Protein AF-A0A432WS56-F1 (afdb_monomer)

Nearest PDB structures (foldseek):
  8p4y-assembly1_A  TM=2.054E-01  e=3.000E-01  synthetic construct
  4tko-assembly1_B  TM=3.923E-01  e=7.523E+00  Aquifex aeolicus VF5

Radius of gyration: 30.95 Å; Cα contacts (8 Å, |Δi|>4): 134; chains: 1; bounding box: 58×31×95 Å

Foldseek 3Di:
DWDQDFDDDPDDDGPRDPDTDDDPDVQLVVLVVQLVVQLVVCVPDPVSNVVSVVSSVLSVLLVVLVVLVVVLCVVPNDCPLVVLVVVLVVLVVVLCVLLVCQLVQLVVCVVPDALVVSCVVRLVVSLVSLVVSLVSLVVSLVVLVVSVVSVVVSCVSCVVNDPDPDDDDDRDDCVVVNVVSVVSNVSSVVSSVVVCVVRVD

Organism: NCBI:txid1249555

Solvent-accessible surface area (backbone atoms only — not comparable to full-atom values): 11510 Å² total; per-residue (Å²): 134,92,73,85,80,80,67,81,55,92,79,89,64,76,73,77,69,90,67,82,82,83,68,94,46,73,65,58,54,49,44,49,50,52,23,52,54,48,29,66,73,30,84,86,39,68,67,60,27,48,51,23,50,54,50,30,51,48,52,49,53,31,48,52,42,53,48,53,51,51,51,49,42,64,70,54,42,75,64,54,56,56,51,44,50,57,51,25,53,52,31,42,54,56,18,43,72,42,54,76,53,35,70,60,54,50,54,59,36,53,76,79,44,55,68,71,58,39,39,63,71,45,51,54,51,32,51,50,33,38,51,52,18,48,53,38,46,52,50,44,38,51,54,50,51,51,49,51,52,53,51,51,52,47,48,69,75,28,52,91,58,50,92,70,88,71,86,78,81,72,85,69,75,52,64,66,62,51,50,50,49,53,48,52,51,49,51,54,52,52,54,49,54,52,53,48,67,72,74,73,116

Structure (mmCIF, N/CA/C/O backbone):
data_AF-A0A432WS56-F1
#
_entry.id   AF-A0A432WS56-F1
#
loop_
_atom_site.group_PDB
_atom_site.id
_atom_site.type_symbol
_atom_site.label_atom_id
_atom_site.label_alt_id
_atom_site.label_comp_id
_atom_site.label_asym_id
_atom_site.label_entity_id
_atom_site.label_seq_id
_atom_site.pdbx_PDB_ins_code
_atom_site.Cartn_x
_atom_site.Cartn_y
_atom_site.Cartn_z
_atom_site.occupancy
_atom_site.B_iso_or_equiv
_atom_site.auth_seq_id
_atom_site.auth_comp_id
_atom_site.auth_asym_id
_atom_site.auth_atom_id
_atom_site.pdbx_PDB_model_num
ATOM 1 N N . MET A 1 1 ? 2.777 20.493 -34.117 1.00 27.55 1 MET A N 1
ATOM 2 C CA . MET A 1 1 ? 3.025 20.831 -35.539 1.00 27.55 1 MET A CA 1
ATOM 3 C C . MET A 1 1 ? 3.909 19.749 -36.144 1.00 27.55 1 MET A C 1
ATOM 5 O O . MET A 1 1 ? 5.002 19.553 -35.636 1.00 27.55 1 MET A O 1
ATOM 9 N N . ARG A 1 2 ? 3.448 19.023 -37.172 1.00 25.56 2 ARG A N 1
ATOM 10 C CA . ARG A 1 2 ? 4.283 18.083 -37.946 1.00 25.56 2 ARG A CA 1
ATOM 11 C C . ARG A 1 2 ? 5.161 18.890 -38.905 1.00 25.56 2 ARG A C 1
ATOM 13 O O . ARG A 1 2 ? 4.619 19.692 -39.659 1.00 25.56 2 ARG A O 1
ATOM 20 N N . ARG A 1 3 ? 6.480 18.695 -38.890 1.00 26.41 3 ARG A N 1
ATOM 21 C CA . ARG A 1 3 ? 7.378 19.231 -39.924 1.00 26.41 3 ARG A CA 1
ATOM 22 C C . ARG A 1 3 ? 7.960 18.063 -40.712 1.00 26.41 3 ARG A C 1
ATOM 24 O O . ARG A 1 3 ? 8.634 17.217 -40.1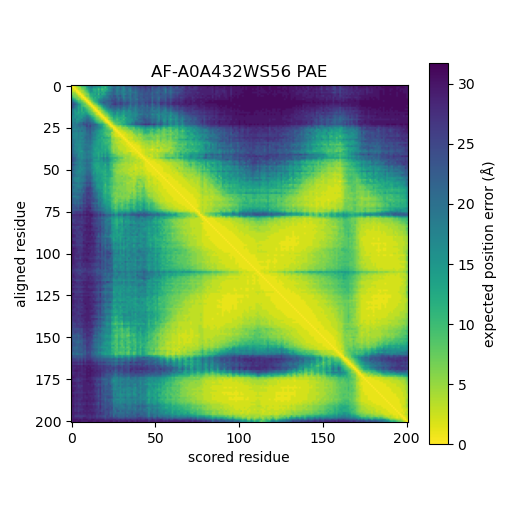41 1.00 26.41 3 ARG A O 1
ATOM 31 N N . PHE A 1 4 ? 7.658 18.025 -42.005 1.00 28.77 4 PHE A N 1
ATOM 32 C CA . PHE A 1 4 ? 8.293 17.129 -42.966 1.00 28.77 4 PHE A CA 1
ATOM 33 C C . PHE A 1 4 ? 9.554 17.823 -43.483 1.00 28.77 4 PHE A C 1
ATOM 35 O O . PHE A 1 4 ? 9.469 18.957 -43.953 1.00 28.77 4 PHE A O 1
ATOM 42 N N . ILE A 1 5 ? 10.715 17.176 -43.379 1.00 36.56 5 ILE A N 1
ATOM 43 C CA . ILE A 1 5 ? 11.955 17.678 -43.981 1.00 36.56 5 ILE A CA 1
ATOM 44 C C . ILE A 1 5 ? 12.173 16.908 -45.282 1.00 36.56 5 ILE A C 1
ATOM 46 O O . ILE A 1 5 ? 12.425 15.706 -45.269 1.00 36.56 5 ILE A O 1
ATOM 50 N N . LEU A 1 6 ? 12.038 17.613 -46.406 1.00 26.84 6 LEU A N 1
ATOM 51 C CA . LEU A 1 6 ? 12.390 17.124 -47.736 1.00 26.84 6 LEU A CA 1
ATOM 52 C C . LEU A 1 6 ? 13.885 17.367 -47.961 1.00 26.84 6 LEU A C 1
ATOM 54 O O . LEU A 1 6 ? 14.321 18.512 -48.047 1.00 26.84 6 LEU A O 1
ATOM 58 N N . LEU A 1 7 ? 14.665 16.294 -48.068 1.00 31.34 7 LEU A N 1
ATOM 59 C CA . LEU A 1 7 ? 16.036 16.355 -48.569 1.00 31.34 7 LEU A CA 1
ATOM 60 C C . LEU A 1 7 ? 15.990 16.214 -50.092 1.00 31.34 7 LEU A C 1
ATOM 62 O O . LEU A 1 7 ? 15.751 15.130 -50.620 1.00 31.34 7 LEU A O 1
ATOM 66 N N . SER A 1 8 ? 16.193 17.322 -50.803 1.00 26.58 8 SER A N 1
ATOM 67 C CA . SER A 1 8 ? 16.411 17.301 -52.247 1.00 26.58 8 SER A CA 1
ATOM 68 C C . SER A 1 8 ? 17.854 16.880 -52.525 1.00 26.58 8 SER A C 1
ATOM 70 O O . SER A 1 8 ? 18.777 17.687 -52.401 1.00 26.58 8 SER A O 1
ATOM 72 N N . ALA A 1 9 ? 18.057 15.620 -52.899 1.00 30.53 9 ALA A N 1
ATOM 73 C CA . ALA A 1 9 ? 19.283 15.203 -53.561 1.00 30.53 9 ALA A CA 1
ATOM 74 C C . ALA A 1 9 ? 19.293 15.784 -54.984 1.00 30.53 9 ALA A C 1
ATOM 76 O O . ALA A 1 9 ? 18.363 15.569 -55.766 1.00 30.53 9 ALA A O 1
ATOM 77 N N . VAL A 1 10 ? 20.342 16.537 -55.318 1.00 33.47 10 VAL A N 1
ATOM 78 C CA . VAL A 1 10 ? 20.663 16.885 -56.705 1.00 33.47 10 VAL A CA 1
ATOM 79 C C . VAL A 1 10 ? 20.855 15.552 -57.439 1.00 33.47 10 VAL A C 1
ATOM 81 O O . VAL A 1 10 ? 21.730 14.778 -57.067 1.00 33.47 10 VAL A O 1
ATOM 84 N N . CYS A 1 11 ? 19.980 15.286 -58.416 1.00 30.97 11 CYS A N 1
ATOM 85 C CA . CYS A 1 11 ? 19.740 14.015 -59.123 1.00 30.97 11 CYS A CA 1
ATOM 86 C C . CYS A 1 11 ? 18.690 13.064 -58.493 1.00 30.97 11 CYS A C 1
ATOM 88 O O . CYS A 1 11 ? 18.989 12.005 -57.954 1.00 30.97 11 CYS A O 1
ATOM 90 N N . GLY A 1 12 ? 17.411 13.392 -58.713 1.00 29.47 12 GLY A N 1
ATOM 91 C CA . GLY A 1 12 ? 16.501 12.474 -59.419 1.00 29.47 12 GLY A CA 1
ATOM 92 C C . GLY A 1 12 ? 15.582 11.542 -58.624 1.00 29.47 12 GLY A C 1
ATOM 93 O O . GLY A 1 12 ? 14.602 11.086 -59.201 1.00 29.47 12 GLY A O 1
ATOM 94 N N . PHE A 1 13 ? 15.805 11.292 -57.333 1.00 30.95 13 PHE A N 1
ATOM 95 C CA . PHE A 1 13 ? 14.855 10.521 -56.516 1.00 30.95 13 PHE A CA 1
ATOM 96 C C . PHE A 1 13 ? 14.659 11.161 -55.142 1.00 30.95 13 PHE A C 1
ATOM 98 O O . PHE A 1 13 ? 15.463 10.995 -54.228 1.00 30.95 13 PHE A O 1
ATOM 105 N N . SER A 1 14 ? 13.550 11.886 -54.990 1.00 30.89 14 SER A N 1
ATOM 106 C CA . SER A 1 14 ? 13.076 12.380 -53.698 1.00 30.89 14 SER A CA 1
ATOM 107 C C . SER A 1 14 ? 12.473 11.217 -52.911 1.00 30.89 14 SER A C 1
ATOM 109 O O . SER A 1 14 ? 11.276 10.951 -53.004 1.00 30.89 14 SER A O 1
ATOM 111 N N . ILE A 1 15 ? 13.290 10.501 -52.141 1.00 38.09 15 ILE A N 1
ATOM 112 C CA . ILE A 1 15 ? 12.765 9.557 -51.151 1.00 38.09 15 ILE A CA 1
ATOM 113 C C . ILE A 1 15 ? 12.379 10.382 -49.923 1.00 38.09 15 ILE A C 1
ATOM 115 O O . ILE A 1 15 ? 13.222 10.769 -49.116 1.00 38.09 15 ILE A O 1
ATOM 119 N N . ALA A 1 16 ? 11.088 10.691 -49.803 1.00 36.53 16 ALA A N 1
ATOM 120 C CA . ALA A 1 16 ? 10.519 11.216 -48.571 1.00 36.53 16 ALA A CA 1
ATOM 121 C C . ALA A 1 16 ? 10.508 10.084 -47.539 1.00 36.53 16 ALA A C 1
ATOM 123 O O . ALA A 1 16 ? 9.555 9.315 -47.454 1.00 36.53 16 ALA A O 1
ATOM 124 N N . LEU A 1 17 ? 11.595 9.938 -46.789 1.00 42.94 17 LEU A N 1
ATOM 125 C CA . LEU A 1 17 ? 11.615 9.048 -45.638 1.00 42.94 17 LEU A CA 1
ATOM 126 C C . LEU A 1 17 ? 10.747 9.697 -44.540 1.00 42.94 17 LEU A C 1
ATOM 128 O O . LEU A 1 17 ? 11.031 10.824 -44.122 1.00 42.94 17 LEU A O 1
ATOM 132 N N . PRO A 1 18 ? 9.653 9.057 -44.092 1.00 38.00 18 PRO A N 1
ATOM 133 C CA . PRO A 1 18 ? 8.757 9.636 -43.103 1.00 38.00 18 PRO A CA 1
ATOM 134 C C . PRO A 1 18 ? 9.369 9.472 -41.708 1.00 38.00 18 PRO A C 1
ATOM 136 O O . PRO A 1 18 ? 8.946 8.629 -40.925 1.00 38.00 18 PRO A O 1
ATOM 139 N N . PHE A 1 19 ? 10.378 10.274 -41.380 1.00 38.66 19 PHE A N 1
ATOM 140 C CA . PHE A 1 19 ? 10.865 10.383 -40.007 1.00 38.66 19 PHE A CA 1
ATOM 141 C C . PHE A 1 19 ? 10.103 11.490 -39.281 1.00 38.66 19 PHE A C 1
ATOM 143 O O . PHE A 1 19 ? 10.128 12.661 -39.659 1.00 38.66 19 PHE A O 1
ATOM 150 N N . SER A 1 20 ? 9.400 11.096 -38.224 1.00 37.22 20 SER A N 1
ATOM 151 C CA . SER A 1 20 ? 8.714 11.999 -37.307 1.00 37.22 20 SER A CA 1
ATOM 152 C C . SER A 1 20 ? 9.654 12.341 -36.153 1.00 37.22 20 SER A C 1
ATOM 154 O O . SER A 1 20 ? 9.811 11.537 -35.240 1.00 37.22 20 SER A O 1
ATOM 156 N N . LEU A 1 21 ? 10.248 13.536 -36.177 1.00 40.03 21 LEU A N 1
ATOM 157 C CA . LEU A 1 21 ? 10.924 14.121 -35.015 1.00 40.03 21 LEU A CA 1
ATOM 158 C C . LEU A 1 21 ? 9.858 14.718 -34.088 1.00 40.03 21 LEU A C 1
ATOM 160 O O . LEU A 1 21 ? 9.236 15.735 -34.408 1.00 40.03 21 LEU A O 1
ATOM 164 N N . THR A 1 22 ? 9.608 14.071 -32.955 1.00 38.47 22 THR A N 1
ATOM 165 C CA . THR A 1 22 ? 8.717 14.576 -31.903 1.00 38.47 22 THR A CA 1
ATOM 166 C C . THR A 1 22 ? 9.556 14.945 -30.691 1.00 38.47 22 THR A C 1
ATOM 168 O O . THR A 1 22 ? 9.713 14.136 -29.789 1.00 38.47 22 THR A O 1
ATOM 171 N N . GLY A 1 23 ? 10.061 16.181 -30.685 1.00 40.31 23 GLY A N 1
ATOM 172 C CA . GLY A 1 23 ? 10.887 16.732 -29.608 1.00 40.31 23 GLY A CA 1
ATOM 173 C C . GLY A 1 23 ? 12.338 16.892 -30.050 1.00 40.31 23 GLY A C 1
ATOM 174 O O . GLY A 1 23 ? 13.013 15.923 -30.350 1.00 40.31 23 GLY A O 1
ATOM 175 N N . CYS A 1 24 ? 12.826 18.127 -30.142 1.00 41.47 24 CYS A N 1
ATOM 176 C CA . CYS A 1 24 ? 14.220 18.396 -30.495 1.00 41.47 24 CYS A CA 1
ATOM 177 C C . CYS A 1 24 ? 15.146 18.154 -29.292 1.00 41.47 24 CYS A C 1
ATOM 179 O O . CYS A 1 24 ? 15.742 19.104 -28.790 1.00 41.47 24 CYS A O 1
ATOM 181 N N . ASP A 1 25 ? 15.276 16.912 -28.827 1.00 51.34 25 ASP A N 1
ATOM 182 C CA . ASP A 1 25 ? 16.380 16.566 -27.934 1.00 51.34 25 ASP A CA 1
ATOM 183 C C . ASP A 1 25 ? 17.666 16.459 -28.762 1.00 51.34 25 ASP A C 1
ATOM 185 O O . ASP A 1 25 ? 17.702 15.824 -29.821 1.00 51.34 25 ASP A O 1
ATOM 189 N N . ALA A 1 26 ? 18.740 17.104 -28.296 1.00 56.44 26 ALA A N 1
ATOM 190 C CA . ALA A 1 26 ? 20.029 17.166 -28.997 1.00 56.44 26 ALA A CA 1
ATOM 191 C C . ALA A 1 26 ? 20.570 15.771 -29.374 1.00 56.44 26 ALA A C 1
ATOM 193 O O . ALA A 1 26 ? 21.273 15.613 -30.372 1.00 56.44 26 ALA A O 1
ATOM 194 N N . THR A 1 27 ? 20.189 14.748 -28.610 1.00 59.94 27 THR A N 1
ATOM 195 C CA . THR A 1 27 ? 20.544 13.346 -28.834 1.00 59.94 27 THR A CA 1
ATOM 196 C C . THR A 1 27 ? 19.792 12.717 -30.014 1.00 59.94 27 THR A C 1
ATOM 198 O O . THR A 1 27 ? 20.400 11.972 -30.782 1.00 59.94 27 THR A O 1
ATOM 201 N N . GLU A 1 28 ? 18.510 13.045 -30.235 1.00 58.03 28 GLU A N 1
ATOM 202 C CA . GLU A 1 28 ? 17.771 12.583 -31.425 1.00 58.03 28 GLU A CA 1
ATOM 203 C C . GLU A 1 28 ? 18.343 13.210 -32.705 1.00 58.03 28 GLU A C 1
ATOM 205 O O . GLU A 1 28 ? 18.522 12.519 -33.710 1.00 58.03 28 GLU A O 1
ATOM 210 N N . ALA A 1 29 ? 18.706 14.497 -32.654 1.00 59.94 29 ALA A N 1
ATOM 211 C CA . ALA A 1 29 ? 19.345 15.192 -33.771 1.00 59.94 29 ALA A CA 1
ATOM 212 C C . ALA A 1 29 ? 20.735 14.613 -34.104 1.00 59.94 29 ALA A C 1
ATOM 214 O O . ALA A 1 29 ? 21.072 14.457 -35.279 1.00 59.94 29 ALA A O 1
ATOM 215 N N . ALA A 1 30 ? 21.525 14.245 -33.088 1.00 63.00 30 ALA A N 1
ATOM 216 C CA . ALA A 1 30 ? 22.833 13.618 -33.272 1.00 63.00 30 ALA A CA 1
ATOM 217 C C . ALA A 1 30 ? 22.728 12.211 -33.890 1.00 63.00 30 ALA A C 1
ATOM 219 O O . ALA A 1 30 ? 23.437 11.913 -34.854 1.00 63.00 30 ALA A O 1
ATOM 220 N N . ASN A 1 31 ? 21.805 11.374 -33.402 1.00 63.16 31 ASN A N 1
ATOM 221 C CA . ASN A 1 31 ? 21.561 10.037 -33.958 1.00 63.16 31 ASN A CA 1
ATOM 222 C C . ASN A 1 31 ? 21.067 10.113 -35.413 1.00 63.16 31 ASN A C 1
ATOM 224 O O . ASN A 1 31 ? 21.516 9.350 -36.270 1.00 63.16 31 ASN A O 1
ATOM 228 N N . PHE A 1 32 ? 20.196 11.082 -35.718 1.00 65.94 32 PHE A N 1
ATOM 229 C CA . PHE A 1 32 ? 19.739 11.347 -37.081 1.00 65.94 32 PHE A CA 1
ATOM 230 C C . PHE A 1 32 ? 20.883 11.793 -38.002 1.00 65.94 32 PHE A C 1
ATOM 232 O O . PHE A 1 32 ? 21.008 11.289 -39.120 1.00 65.94 32 PHE A O 1
ATOM 239 N N . SER A 1 33 ? 21.746 12.699 -37.532 1.00 66.62 33 SER A N 1
ATOM 240 C CA . SER A 1 33 ? 22.909 13.164 -38.296 1.00 66.62 33 SER A CA 1
ATOM 241 C C . SER A 1 33 ? 23.856 12.012 -38.636 1.00 66.62 33 SER A C 1
ATOM 243 O O . SER A 1 33 ? 24.300 11.907 -39.778 1.00 66.62 33 SER A O 1
ATOM 245 N N . LEU A 1 34 ? 24.116 11.112 -37.682 1.00 67.94 34 LEU A N 1
ATOM 246 C CA . LEU A 1 34 ? 24.985 9.953 -37.892 1.00 67.94 34 LEU A CA 1
ATOM 247 C C . LEU A 1 34 ? 24.395 8.958 -38.907 1.00 67.94 34 LEU A C 1
ATOM 249 O O . LEU A 1 34 ? 25.107 8.451 -39.776 1.00 67.94 34 LEU A O 1
ATOM 253 N N . ALA A 1 35 ? 23.089 8.686 -38.816 1.00 68.94 35 ALA A N 1
ATOM 254 C CA . ALA A 1 35 ? 22.394 7.781 -39.730 1.00 68.94 35 ALA A CA 1
ATOM 255 C C . ALA A 1 35 ? 22.328 8.345 -41.160 1.00 68.94 35 ALA A C 1
ATOM 257 O O . ALA A 1 35 ? 22.551 7.615 -42.127 1.00 68.94 35 ALA A O 1
ATOM 258 N N . SER A 1 36 ? 22.089 9.653 -41.291 1.00 70.88 36 SER A N 1
ATOM 259 C CA . SER A 1 36 ? 22.098 10.369 -42.571 1.00 70.88 36 SER A CA 1
ATOM 260 C C . SER A 1 36 ? 23.488 10.366 -43.217 1.00 70.88 36 SER A C 1
ATOM 262 O O . SER A 1 36 ? 23.629 10.089 -44.409 1.00 70.88 36 SER A O 1
ATOM 264 N N . GLU A 1 37 ? 24.544 10.597 -42.432 1.00 75.19 37 GLU A N 1
ATOM 265 C CA . GLU A 1 37 ? 25.919 10.545 -42.930 1.00 75.19 37 GLU A CA 1
ATOM 266 C C . GLU A 1 37 ? 26.308 9.133 -43.397 1.00 75.19 37 GLU A C 1
ATOM 268 O O . GLU A 1 37 ? 26.890 8.977 -44.470 1.00 75.19 37 GLU A O 1
ATOM 273 N N . CYS A 1 38 ? 25.922 8.098 -42.644 1.00 75.94 38 CYS A N 1
ATOM 274 C CA . CYS A 1 38 ? 26.087 6.695 -43.035 1.00 75.94 38 CYS A CA 1
ATOM 275 C C . CYS A 1 38 ? 25.370 6.396 -44.361 1.00 75.94 38 CYS A C 1
ATOM 277 O O . CYS A 1 38 ? 25.978 5.863 -45.288 1.00 75.94 38 CYS A O 1
ATOM 279 N N . TYR A 1 39 ? 24.104 6.806 -44.493 1.00 77.00 39 TYR A N 1
ATOM 280 C CA . TYR A 1 39 ? 23.306 6.596 -45.703 1.00 77.00 39 TYR A CA 1
ATOM 281 C C . TYR A 1 39 ? 23.959 7.224 -46.946 1.00 77.00 39 TYR A C 1
ATOM 283 O O . TYR A 1 39 ? 24.065 6.581 -47.992 1.00 77.00 39 TYR A O 1
ATOM 291 N N . ASN A 1 40 ? 24.462 8.456 -46.820 1.00 76.88 40 ASN A N 1
ATOM 292 C CA . ASN A 1 40 ? 25.093 9.186 -47.924 1.00 76.88 40 ASN A CA 1
ATOM 293 C C . ASN A 1 40 ? 26.445 8.596 -48.361 1.00 76.88 40 ASN A C 1
ATOM 295 O O . ASN A 1 40 ? 26.862 8.814 -49.497 1.00 76.88 40 ASN A O 1
ATOM 299 N N . ARG A 1 41 ? 27.119 7.816 -47.503 1.00 83.12 41 ARG A N 1
ATOM 300 C CA . ARG A 1 41 ? 28.363 7.105 -47.851 1.00 83.12 41 ARG A CA 1
ATOM 301 C C . ARG A 1 41 ? 28.131 5.853 -48.706 1.00 83.12 41 ARG A C 1
ATOM 303 O O . ARG A 1 41 ? 29.089 5.335 -49.275 1.00 83.12 41 ARG A O 1
ATOM 310 N N . HIS A 1 42 ? 26.884 5.394 -48.847 1.00 79.31 42 HIS A N 1
ATOM 311 C CA . HIS A 1 42 ? 26.530 4.174 -49.583 1.00 79.31 42 HIS A CA 1
ATOM 312 C C . HIS A 1 42 ? 25.520 4.423 -50.730 1.00 79.31 42 HIS A C 1
ATOM 314 O O . HIS A 1 42 ? 24.493 3.753 -50.807 1.00 79.31 42 HIS A O 1
ATOM 320 N N . PRO A 1 43 ? 25.782 5.349 -51.677 1.00 71.00 43 PRO A N 1
ATOM 321 C CA . PRO A 1 43 ? 24.773 5.835 -52.631 1.00 71.00 43 PRO A CA 1
ATOM 322 C C . PRO A 1 43 ? 24.221 4.770 -53.595 1.00 71.00 43 PRO A C 1
ATOM 324 O O . PRO A 1 43 ? 23.083 4.890 -54.046 1.00 71.00 43 PRO A O 1
ATOM 327 N N . ASN A 1 44 ? 24.988 3.713 -53.879 1.00 85.62 44 ASN A N 1
ATOM 328 C CA . ASN A 1 44 ? 24.612 2.661 -54.832 1.00 85.62 44 ASN A CA 1
ATOM 329 C C . ASN A 1 44 ? 24.353 1.298 -54.174 1.00 85.62 44 ASN A C 1
ATOM 331 O O . ASN A 1 44 ? 23.945 0.361 -54.852 1.00 85.62 44 ASN A O 1
ATOM 335 N N . ASP A 1 45 ? 24.541 1.184 -52.859 1.00 86.00 45 ASP A N 1
ATOM 336 C CA . ASP A 1 45 ? 24.357 -0.065 -52.123 1.00 86.00 45 ASP A CA 1
ATOM 337 C C . ASP A 1 45 ? 23.049 0.011 -51.328 1.00 86.00 45 ASP A C 1
ATOM 339 O O . ASP A 1 45 ? 22.929 0.734 -50.337 1.00 86.00 45 ASP A O 1
ATOM 343 N N . MET A 1 46 ? 22.014 -0.667 -51.827 1.00 78.62 46 MET A N 1
ATOM 344 C CA . MET A 1 46 ? 20.694 -0.691 -51.186 1.00 78.62 46 MET A CA 1
ATOM 345 C C . MET A 1 46 ? 20.719 -1.418 -49.837 1.00 78.62 46 MET A C 1
ATOM 347 O O . MET A 1 46 ? 20.007 -1.011 -48.921 1.00 78.62 46 MET A O 1
ATOM 351 N N . TRP A 1 47 ? 21.546 -2.457 -49.696 1.00 85.69 47 TRP A N 1
ATOM 352 C CA . TRP A 1 47 ? 21.655 -3.210 -48.451 1.00 85.69 47 TRP A CA 1
ATOM 353 C C . TRP A 1 47 ? 22.346 -2.366 -47.377 1.00 85.69 47 TRP A C 1
ATOM 355 O O . TRP A 1 47 ? 21.802 -2.203 -46.285 1.00 85.69 47 TRP A O 1
ATOM 365 N N . ALA A 1 48 ? 23.479 -1.738 -47.702 1.00 76.75 48 ALA A N 1
ATOM 366 C CA . ALA A 1 48 ? 24.201 -0.887 -46.755 1.00 76.75 48 ALA A CA 1
ATOM 367 C C . ALA A 1 48 ? 23.384 0.348 -46.339 1.00 76.75 48 ALA A C 1
ATOM 369 O O . ALA A 1 48 ? 23.393 0.736 -45.169 1.00 76.75 48 ALA A O 1
ATOM 370 N N . ARG A 1 49 ? 22.605 0.933 -47.260 1.00 76.25 49 ARG A N 1
ATOM 371 C CA . ARG A 1 49 ? 21.665 2.019 -46.932 1.00 76.25 49 ARG A CA 1
ATOM 372 C C . ARG A 1 49 ? 20.592 1.588 -45.943 1.00 76.25 49 ARG A C 1
ATOM 374 O O . ARG A 1 49 ? 20.333 2.325 -44.993 1.00 76.25 49 ARG A O 1
ATOM 381 N N . GLN A 1 50 ? 20.004 0.410 -46.139 1.00 79.56 50 GLN A N 1
ATOM 382 C CA . GLN A 1 50 ? 19.015 -0.127 -4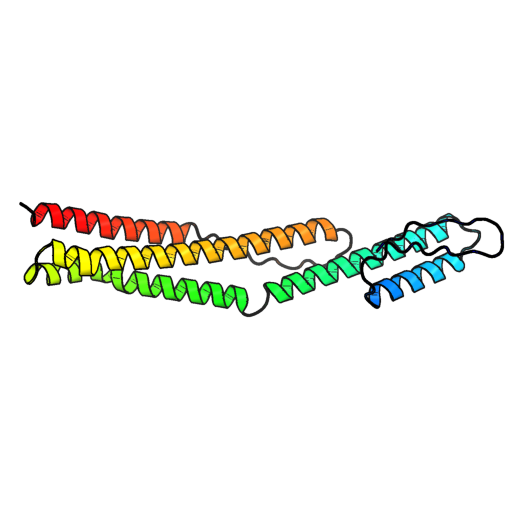5.208 1.00 79.56 50 GLN A CA 1
ATOM 383 C C . GLN A 1 50 ? 19.635 -0.362 -43.824 1.00 79.56 50 GLN A C 1
ATOM 385 O O . GLN A 1 50 ? 19.069 0.074 -42.829 1.00 79.56 50 GLN A O 1
ATOM 390 N N . GLN A 1 51 ? 20.851 -0.917 -43.758 1.00 81.62 51 GLN A N 1
ATOM 391 C CA . GLN A 1 51 ? 21.573 -1.106 -42.493 1.00 81.62 51 GLN A CA 1
ATOM 392 C C . GLN A 1 51 ? 21.829 0.215 -41.744 1.00 81.62 51 GLN A C 1
ATOM 394 O O . GLN A 1 51 ? 21.704 0.268 -40.520 1.00 81.62 51 GLN A O 1
ATOM 399 N N . CYS A 1 52 ? 22.157 1.302 -42.451 1.00 75.62 52 CYS A N 1
ATOM 400 C CA . CYS A 1 52 ? 22.310 2.624 -41.834 1.00 75.62 52 CYS A CA 1
ATOM 401 C C . CYS A 1 52 ? 20.992 3.142 -41.232 1.00 75.62 52 CYS A C 1
ATOM 403 O O . CYS A 1 52 ? 20.998 3.699 -40.132 1.00 75.62 52 CYS A O 1
ATOM 405 N N . VAL A 1 53 ? 19.867 2.946 -41.931 1.00 77.75 53 VAL A N 1
ATOM 406 C CA . VAL A 1 53 ? 18.530 3.318 -41.438 1.00 77.75 53 VAL A CA 1
ATOM 407 C C . VAL A 1 53 ? 18.161 2.482 -40.213 1.00 77.75 53 VAL A C 1
ATOM 409 O O . VAL A 1 53 ? 17.799 3.048 -39.182 1.00 77.75 53 VAL A O 1
ATOM 412 N N . ASP A 1 54 ? 18.333 1.162 -40.287 1.00 79.69 54 ASP A N 1
ATOM 413 C CA . ASP A 1 54 ? 18.030 0.231 -39.196 1.00 79.69 54 ASP A CA 1
ATOM 414 C C . ASP A 1 54 ? 18.846 0.562 -37.937 1.00 79.69 54 ASP A C 1
ATOM 416 O O . ASP A 1 54 ? 18.313 0.592 -36.826 1.00 79.69 54 ASP A O 1
ATOM 420 N N . ARG A 1 55 ? 20.130 0.908 -38.102 1.00 77.56 55 ARG A N 1
ATOM 421 C CA . ARG A 1 55 ? 21.005 1.329 -36.998 1.00 77.56 55 ARG A CA 1
ATOM 422 C C . ARG A 1 55 ? 20.580 2.665 -36.386 1.00 77.56 55 ARG A C 1
ATOM 424 O O . ARG A 1 55 ? 20.634 2.809 -35.165 1.00 77.56 55 ARG A O 1
ATOM 431 N N . GLY A 1 56 ? 20.159 3.628 -37.205 1.00 74.62 56 GLY A N 1
ATOM 432 C CA . GLY A 1 56 ? 19.635 4.910 -36.726 1.00 74.62 56 GLY A CA 1
ATOM 433 C C . GLY A 1 56 ? 18.347 4.743 -35.916 1.00 74.62 56 GLY A C 1
ATOM 434 O O . GLY A 1 56 ? 18.217 5.320 -34.836 1.00 74.62 56 GLY A O 1
ATOM 435 N N . ILE A 1 57 ? 17.431 3.895 -36.397 1.00 76.12 57 ILE A N 1
ATOM 436 C CA . ILE A 1 57 ? 16.207 3.523 -35.674 1.00 76.12 57 ILE A CA 1
ATOM 437 C C . ILE A 1 57 ? 16.573 2.850 -34.347 1.00 76.12 57 ILE A C 1
ATOM 439 O O . ILE A 1 57 ? 16.111 3.296 -33.300 1.00 76.12 57 ILE A O 1
ATOM 443 N N . TYR A 1 58 ? 17.466 1.855 -34.362 1.00 80.69 58 TYR A N 1
ATOM 444 C CA . TYR A 1 58 ? 17.927 1.177 -33.147 1.00 80.69 58 TYR A CA 1
ATOM 445 C C . TYR A 1 58 ? 18.478 2.163 -32.104 1.00 80.69 58 TYR A C 1
ATOM 447 O O . TYR A 1 58 ? 18.108 2.099 -30.936 1.00 80.69 58 TYR A O 1
ATOM 455 N N . GLN A 1 59 ? 19.344 3.099 -32.508 1.00 79.00 59 GLN A N 1
ATOM 456 C CA . GLN A 1 59 ? 19.939 4.081 -31.592 1.00 79.00 59 GLN A CA 1
ATOM 457 C C . GLN A 1 59 ? 18.904 5.041 -31.002 1.00 79.00 59 GLN A C 1
ATOM 459 O O . GLN A 1 59 ? 18.977 5.366 -29.813 1.00 79.00 59 GLN A O 1
ATOM 464 N N . ARG A 1 60 ? 17.931 5.480 -31.810 1.00 78.19 60 ARG A N 1
ATOM 465 C CA . ARG A 1 60 ? 16.824 6.316 -31.339 1.00 78.19 60 ARG A CA 1
ATOM 466 C C . ARG A 1 60 ? 15.988 5.581 -30.296 1.00 78.19 60 ARG A C 1
ATOM 468 O O . ARG A 1 60 ? 15.796 6.110 -29.204 1.00 78.19 60 ARG A O 1
ATOM 475 N N . GLU A 1 61 ? 15.548 4.365 -30.606 1.00 80.00 61 GLU A N 1
ATOM 476 C CA . GLU A 1 61 ? 14.722 3.567 -29.696 1.00 80.00 61 GLU A CA 1
ATOM 477 C C . GLU A 1 61 ? 15.487 3.205 -28.411 1.00 80.00 61 GLU A C 1
ATOM 479 O O . GLU A 1 61 ? 14.953 3.352 -27.314 1.00 80.00 61 GLU A O 1
ATOM 484 N N . ALA A 1 62 ? 16.774 2.851 -28.507 1.00 80.38 62 ALA A N 1
ATOM 485 C CA . ALA A 1 62 ? 17.625 2.616 -27.339 1.00 80.38 62 ALA A CA 1
ATOM 486 C C . ALA A 1 62 ? 17.766 3.866 -26.449 1.00 80.38 62 ALA A C 1
ATOM 488 O O . ALA A 1 62 ? 17.713 3.764 -25.223 1.00 80.38 62 ALA A O 1
ATOM 489 N N . THR A 1 63 ? 17.901 5.052 -27.052 1.00 82.25 63 THR A N 1
ATOM 490 C CA . THR A 1 63 ? 17.983 6.325 -26.316 1.00 82.25 63 THR A CA 1
ATOM 491 C C . THR A 1 63 ? 16.661 6.648 -25.619 1.00 82.25 63 THR A C 1
ATOM 493 O O . THR A 1 63 ? 16.668 6.990 -24.437 1.00 82.25 63 THR A O 1
ATOM 496 N N . ALA A 1 64 ? 15.530 6.493 -26.312 1.00 81.69 64 ALA A N 1
ATOM 497 C CA . ALA A 1 64 ? 14.200 6.694 -25.736 1.00 81.69 64 ALA A CA 1
ATOM 498 C C . ALA A 1 64 ? 13.948 5.735 -24.561 1.00 81.69 64 ALA A C 1
ATOM 500 O O . ALA A 1 64 ? 13.510 6.146 -23.489 1.00 81.69 64 ALA A O 1
ATOM 501 N N . CYS A 1 65 ? 14.326 4.468 -24.719 1.00 84.12 65 CYS A N 1
ATOM 502 C CA . CYS A 1 65 ? 14.273 3.472 -23.658 1.00 84.12 65 CYS A CA 1
ATOM 503 C C . CYS A 1 65 ? 15.126 3.849 -22.442 1.00 84.12 65 CYS A C 1
ATOM 505 O O . CYS A 1 65 ? 14.650 3.779 -21.308 1.00 84.12 65 CYS A O 1
ATOM 507 N N . GLN A 1 66 ? 16.360 4.311 -22.659 1.00 83.31 66 GLN A N 1
ATOM 508 C CA . GLN A 1 66 ? 17.223 4.782 -21.578 1.00 83.31 66 GLN A CA 1
ATOM 509 C C . GLN A 1 66 ? 16.626 6.002 -20.859 1.00 83.31 66 GLN A C 1
ATOM 511 O O . GLN A 1 66 ? 16.703 6.090 -19.631 1.00 83.31 66 GLN A O 1
ATOM 516 N N . HIS A 1 67 ? 16.019 6.926 -21.607 1.00 83.69 67 HIS A N 1
ATOM 517 C CA . HIS A 1 67 ? 15.336 8.089 -21.052 1.00 83.69 67 HIS A CA 1
ATOM 518 C C . HIS A 1 67 ? 14.144 7.678 -20.179 1.00 83.69 67 HIS A C 1
ATOM 520 O O . HIS A 1 67 ? 14.038 8.132 -19.042 1.00 83.69 67 HIS A O 1
ATOM 526 N N . ASP A 1 68 ? 13.297 6.765 -20.653 1.00 85.00 68 ASP A N 1
ATOM 527 C CA . ASP A 1 68 ? 12.126 6.300 -19.905 1.00 85.00 68 ASP A CA 1
ATOM 528 C C . ASP A 1 68 ? 12.512 5.566 -18.617 1.00 85.00 68 ASP A C 1
ATOM 530 O O . ASP A 1 68 ? 11.906 5.795 -17.568 1.00 85.00 68 ASP A O 1
ATOM 534 N N . VAL A 1 69 ? 13.567 4.745 -18.654 1.00 80.69 69 VAL A N 1
ATOM 535 C CA . VAL A 1 69 ? 14.127 4.107 -17.452 1.00 80.69 69 VAL A CA 1
ATOM 536 C C . VAL A 1 69 ? 14.619 5.151 -16.456 1.00 80.69 69 VAL A C 1
ATOM 538 O O . VAL A 1 69 ? 14.317 5.060 -15.265 1.00 80.69 69 VAL A O 1
ATOM 541 N N . ASN A 1 70 ? 15.371 6.147 -16.925 1.00 81.00 70 ASN A N 1
ATOM 542 C CA . ASN A 1 70 ? 15.895 7.205 -16.067 1.00 81.00 70 ASN A CA 1
ATOM 543 C C . ASN A 1 70 ? 14.767 8.063 -15.480 1.00 81.00 70 ASN A C 1
ATOM 545 O O . ASN A 1 70 ? 14.804 8.370 -14.292 1.00 81.00 70 ASN A O 1
ATOM 549 N N . GLY A 1 71 ? 13.741 8.393 -16.266 1.00 82.62 71 GLY A N 1
ATOM 550 C CA . GLY A 1 71 ? 12.559 9.120 -15.806 1.00 82.62 71 GLY A CA 1
ATOM 551 C C . GLY A 1 71 ? 11.769 8.335 -14.760 1.00 82.62 71 GLY A C 1
ATOM 552 O O . GLY A 1 71 ? 11.367 8.887 -13.733 1.00 82.62 71 GLY A O 1
ATOM 553 N N . LEU A 1 72 ? 11.607 7.025 -14.962 1.00 78.62 72 LEU A N 1
ATOM 554 C CA . LEU A 1 72 ? 10.939 6.160 -13.997 1.00 78.62 72 LEU A CA 1
ATOM 555 C C . LEU A 1 72 ? 11.755 6.039 -12.697 1.00 78.62 72 LEU A C 1
ATOM 557 O O . LEU A 1 72 ? 11.198 6.199 -11.612 1.00 78.62 72 LEU A O 1
ATOM 561 N N . ARG A 1 73 ? 13.081 5.871 -12.789 1.00 77.50 73 ARG A N 1
ATOM 562 C CA . ARG A 1 73 ? 13.994 5.907 -11.632 1.00 77.50 73 ARG A CA 1
ATOM 563 C C . ARG A 1 73 ? 14.023 7.263 -10.933 1.00 77.50 73 ARG A C 1
ATOM 565 O O . ARG A 1 73 ? 14.159 7.293 -9.725 1.00 77.50 73 ARG A O 1
ATOM 572 N N . ALA A 1 74 ? 13.890 8.377 -11.640 1.00 78.25 74 ALA A N 1
ATOM 573 C CA . ALA A 1 74 ? 13.817 9.692 -11.006 1.00 78.25 74 ALA A CA 1
ATOM 574 C C . ALA A 1 74 ? 12.480 9.900 -10.277 1.00 78.25 74 ALA A C 1
ATOM 576 O O . ALA A 1 74 ? 12.427 10.557 -9.242 1.00 78.25 74 ALA A O 1
ATOM 577 N N . THR A 1 75 ? 11.397 9.328 -10.809 1.00 75.50 75 THR A N 1
ATOM 578 C CA . THR A 1 75 ? 10.051 9.456 -10.233 1.00 75.50 75 THR A CA 1
ATOM 579 C C . THR A 1 75 ? 9.865 8.570 -9.001 1.00 75.50 75 THR A C 1
ATOM 581 O O . THR A 1 75 ? 9.227 8.985 -8.033 1.00 75.50 75 THR A O 1
ATOM 584 N N . TYR A 1 76 ? 10.394 7.346 -9.051 1.00 72.88 76 TYR A N 1
ATOM 585 C CA . TYR A 1 76 ? 10.159 6.306 -8.044 1.00 72.88 76 TYR A CA 1
ATOM 586 C C . TYR A 1 76 ? 11.409 5.890 -7.271 1.00 72.88 76 TYR A C 1
ATOM 588 O O . TYR A 1 76 ? 11.295 5.350 -6.174 1.00 72.88 76 TYR A O 1
ATOM 596 N N . GLY A 1 77 ? 12.595 6.129 -7.822 1.00 65.44 77 GLY A N 1
ATOM 597 C CA . GLY A 1 77 ? 13.847 5.978 -7.095 1.00 65.44 77 GLY A CA 1
ATOM 598 C C . GLY A 1 77 ? 14.066 7.119 -6.102 1.00 65.44 77 GLY A C 1
ATOM 599 O O . GLY A 1 77 ? 13.424 8.169 -6.154 1.00 65.44 77 GLY A O 1
ATOM 600 N N . GLY A 1 78 ? 14.978 6.883 -5.160 1.00 66.81 78 GLY A N 1
ATOM 601 C CA . GLY A 1 78 ? 15.204 7.764 -4.016 1.00 66.81 78 GLY A CA 1
ATOM 602 C C . GLY A 1 78 ? 14.171 7.568 -2.902 1.00 66.81 78 GLY A C 1
ATOM 603 O O . GLY A 1 78 ? 13.569 6.504 -2.769 1.00 66.81 78 GLY A O 1
ATOM 604 N N . ASN A 1 79 ? 13.955 8.619 -2.108 1.00 73.19 79 ASN A N 1
ATOM 605 C CA . ASN A 1 79 ? 13.219 8.547 -0.841 1.00 73.19 79 ASN A CA 1
ATOM 606 C C . ASN A 1 79 ? 11.687 8.468 -1.007 1.00 73.19 79 ASN A C 1
ATOM 608 O O . ASN A 1 79 ? 10.986 8.477 -0.007 1.00 73.19 79 ASN A O 1
ATOM 612 N N . ARG A 1 80 ? 11.104 8.459 -2.221 1.00 81.88 80 ARG A N 1
ATOM 613 C CA . ARG A 1 80 ? 9.630 8.511 -2.382 1.00 81.88 80 ARG A CA 1
ATOM 614 C C . ARG A 1 80 ? 8.944 7.267 -1.821 1.00 81.88 80 ARG A C 1
ATOM 616 O O . ARG A 1 80 ? 8.042 7.405 -0.998 1.00 81.88 80 ARG A O 1
ATOM 623 N N . ILE A 1 81 ? 9.352 6.083 -2.279 1.00 78.12 81 ILE A N 1
ATOM 624 C CA . ILE A 1 81 ? 8.791 4.808 -1.809 1.00 78.12 81 ILE A CA 1
ATOM 625 C C . ILE A 1 81 ? 9.112 4.614 -0.326 1.00 78.12 81 ILE A C 1
ATOM 627 O O . ILE A 1 81 ? 8.222 4.309 0.458 1.00 78.12 81 ILE A O 1
ATOM 631 N N . GLU A 1 82 ? 10.342 4.918 0.088 1.00 82.12 82 GLU A N 1
ATOM 632 C CA . GLU A 1 82 ? 10.737 4.908 1.501 1.00 82.12 82 GLU A CA 1
ATOM 633 C C . GLU A 1 82 ? 9.849 5.825 2.361 1.00 82.12 82 GLU A C 1
ATOM 635 O O . GLU A 1 82 ? 9.315 5.400 3.379 1.00 82.12 82 GLU A O 1
ATOM 640 N N . ASN A 1 83 ? 9.599 7.061 1.927 1.00 86.88 83 ASN A N 1
ATOM 641 C CA . ASN A 1 83 ? 8.727 8.000 2.632 1.00 86.88 83 ASN A CA 1
ATOM 642 C C . ASN A 1 83 ? 7.277 7.509 2.702 1.00 86.88 83 ASN A C 1
ATOM 644 O O . ASN A 1 83 ? 6.595 7.792 3.687 1.00 86.88 83 ASN A O 1
ATOM 648 N N . LEU A 1 84 ? 6.793 6.809 1.672 1.00 86.81 84 LEU A N 1
ATOM 649 C CA . LEU A 1 84 ? 5.462 6.204 1.664 1.00 86.81 84 LEU A CA 1
ATOM 650 C C . LEU A 1 84 ? 5.357 5.079 2.701 1.00 86.81 84 LEU A C 1
ATOM 652 O O . LEU A 1 84 ? 4.401 5.086 3.480 1.00 86.81 84 LEU A O 1
ATOM 656 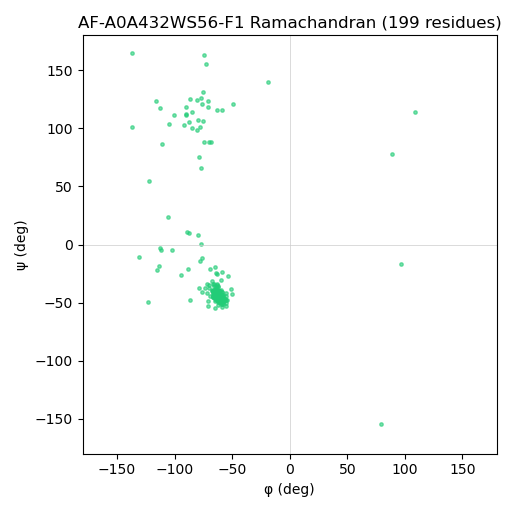N N . HIS A 1 85 ? 6.360 4.198 2.773 1.00 86.50 85 HIS A N 1
ATOM 657 C CA . HIS A 1 85 ? 6.470 3.165 3.812 1.00 86.50 85 HIS A CA 1
ATOM 658 C C . HIS A 1 85 ? 6.540 3.785 5.210 1.00 86.50 85 HIS A C 1
ATOM 660 O O . HIS A 1 85 ? 5.702 3.487 6.052 1.00 86.50 85 HIS A O 1
ATOM 666 N N . LEU A 1 86 ? 7.408 4.777 5.429 1.00 89.62 86 LEU A N 1
ATOM 667 C CA . LEU A 1 86 ? 7.505 5.492 6.711 1.00 89.62 86 LEU A CA 1
ATOM 668 C C . LEU A 1 86 ? 6.199 6.198 7.116 1.00 89.62 86 LEU A C 1
ATOM 670 O O . LEU A 1 86 ? 5.933 6.423 8.297 1.00 89.62 86 LEU A O 1
ATOM 674 N N . GLN A 1 87 ? 5.391 6.653 6.157 1.00 90.94 87 GLN A N 1
ATOM 675 C CA . GLN A 1 87 ? 4.061 7.194 6.449 1.00 90.94 87 GLN A CA 1
ATOM 676 C C . GLN A 1 87 ? 3.077 6.089 6.846 1.00 90.94 87 GLN A C 1
ATOM 678 O O . GLN A 1 87 ? 2.316 6.299 7.788 1.00 90.94 87 GLN A O 1
ATOM 683 N N . ALA A 1 88 ? 3.105 4.939 6.167 1.00 90.81 88 ALA A N 1
ATOM 684 C CA . ALA A 1 88 ? 2.286 3.781 6.518 1.00 90.81 88 ALA A CA 1
ATOM 685 C C . ALA A 1 88 ? 2.623 3.262 7.918 1.00 90.81 88 ALA A C 1
ATOM 687 O O . ALA A 1 88 ? 1.727 3.179 8.755 1.00 90.81 88 ALA A O 1
ATOM 688 N N . ASP A 1 89 ? 3.906 3.049 8.213 1.00 92.31 89 ASP A N 1
ATOM 689 C CA . ASP A 1 89 ? 4.383 2.584 9.518 1.00 92.31 89 ASP A CA 1
ATOM 690 C C . ASP A 1 89 ? 3.921 3.497 10.653 1.00 92.31 89 ASP A C 1
ATOM 692 O O . ASP A 1 89 ? 3.454 3.028 11.689 1.00 92.31 89 ASP A O 1
ATOM 696 N N . ARG A 1 90 ? 3.972 4.819 10.448 1.00 94.56 90 ARG A N 1
ATOM 697 C CA . ARG A 1 90 ? 3.470 5.784 11.436 1.00 94.56 90 ARG A CA 1
ATOM 698 C C . ARG A 1 90 ? 1.972 5.643 11.685 1.00 94.56 90 ARG A C 1
ATOM 700 O O . ARG A 1 90 ? 1.554 5.715 12.835 1.00 94.56 90 ARG A O 1
ATOM 707 N N . GLN A 1 91 ? 1.161 5.447 10.645 1.00 95.62 91 GLN A N 1
ATOM 708 C CA . GLN A 1 91 ? -0.281 5.252 10.829 1.00 95.62 91 GLN A CA 1
ATOM 709 C C . GLN A 1 91 ? -0.587 3.925 11.529 1.00 95.62 91 GLN A C 1
ATOM 711 O O . GLN A 1 91 ? -1.440 3.890 12.412 1.00 95.62 91 GLN A O 1
ATOM 716 N N . ILE A 1 92 ? 0.146 2.861 11.195 1.00 95.44 92 ILE A N 1
ATOM 717 C CA . ILE A 1 92 ? 0.024 1.553 11.852 1.00 95.44 92 ILE A CA 1
ATOM 718 C C . ILE A 1 92 ? 0.388 1.665 13.334 1.00 95.44 92 ILE A C 1
ATOM 720 O O . ILE A 1 92 ? -0.355 1.179 14.180 1.00 95.44 92 ILE A O 1
ATOM 724 N N . GLN A 1 93 ? 1.479 2.359 13.666 1.00 96.88 93 GLN A N 1
ATOM 725 C CA . GLN A 1 93 ? 1.880 2.600 15.054 1.00 96.88 93 GLN A CA 1
ATOM 726 C C . GLN A 1 93 ? 0.826 3.394 15.831 1.00 96.88 93 GLN A C 1
ATOM 728 O O . GLN A 1 93 ? 0.528 3.051 16.973 1.00 96.88 93 GLN A O 1
ATOM 733 N N . ILE A 1 94 ? 0.235 4.426 15.221 1.00 96.94 94 ILE A N 1
ATOM 734 C CA . ILE A 1 94 ? -0.861 5.180 15.843 1.00 96.94 94 ILE A CA 1
ATOM 735 C C . ILE A 1 94 ? -2.057 4.256 16.083 1.00 96.94 94 ILE A C 1
ATOM 737 O O . ILE A 1 94 ? -2.576 4.225 17.191 1.00 96.94 94 ILE A O 1
ATOM 741 N N . ALA A 1 95 ? -2.480 3.474 15.088 1.00 97.31 95 ALA A N 1
ATOM 742 C CA . ALA A 1 95 ? -3.578 2.524 15.255 1.00 97.31 95 ALA A CA 1
ATOM 743 C C . ALA A 1 95 ? -3.295 1.507 16.371 1.00 97.31 95 ALA A C 1
ATOM 745 O O . ALA A 1 95 ? -4.159 1.271 17.215 1.00 97.31 95 ALA A O 1
ATOM 746 N N . TRP A 1 96 ? -2.073 0.976 16.435 1.00 96.88 96 TRP A N 1
ATOM 747 C CA . TRP A 1 96 ? -1.658 0.027 17.464 1.00 96.88 96 TRP A CA 1
ATOM 748 C C . TRP A 1 96 ? -1.794 0.592 18.882 1.00 96.88 96 TRP A C 1
ATOM 750 O O . TRP A 1 96 ? -2.361 -0.071 19.745 1.00 96.88 96 TRP A O 1
ATOM 760 N N . GLN A 1 97 ? -1.391 1.848 19.107 1.00 97.25 97 GLN A N 1
ATOM 761 C CA . GLN A 1 97 ? -1.520 2.521 20.412 1.00 97.25 97 GLN A CA 1
ATOM 762 C C . GLN A 1 97 ? -2.968 2.601 20.923 1.00 97.25 97 GLN A C 1
ATOM 764 O O . GLN A 1 97 ? -3.192 2.724 22.126 1.00 97.25 97 GLN A O 1
ATOM 769 N N . TRP A 1 98 ? -3.951 2.533 20.023 1.00 96.31 98 TRP A N 1
ATOM 770 C CA . TRP A 1 98 ? -5.373 2.520 20.364 1.00 96.31 98 TRP A CA 1
ATOM 771 C C . TRP A 1 98 ? -5.965 1.116 20.471 1.00 96.31 98 TRP A C 1
ATOM 773 O O . TRP A 1 98 ? -6.978 0.946 21.150 1.00 96.31 98 TRP A O 1
ATOM 783 N N . VAL A 1 99 ? -5.385 0.139 19.774 1.00 96.69 99 VAL A N 1
ATOM 784 C CA . VAL A 1 99 ? -5.871 -1.246 19.719 1.00 96.69 99 VAL A CA 1
ATOM 785 C C . VAL A 1 99 ? -5.317 -2.072 20.871 1.00 96.69 99 VAL A C 1
ATOM 787 O O . VAL A 1 99 ? -6.089 -2.745 21.549 1.00 96.69 99 VAL A O 1
ATOM 790 N N . GLU A 1 100 ? -4.011 -2.001 21.124 1.00 96.25 100 GLU A N 1
ATOM 791 C CA . GLU A 1 100 ? -3.323 -2.817 22.130 1.00 96.25 100 GLU A CA 1
ATOM 792 C C . GLU A 1 100 ? -3.939 -2.678 23.534 1.00 96.25 100 GLU A C 1
ATOM 794 O O . GLU A 1 100 ? -4.351 -3.691 24.101 1.00 96.25 100 GLU A O 1
ATOM 799 N N . PRO A 1 101 ? -4.116 -1.462 24.088 1.00 96.44 101 PRO A N 1
ATOM 800 C CA . PRO A 1 101 ? -4.725 -1.289 25.405 1.00 96.44 101 PRO A CA 1
ATOM 801 C C . PRO A 1 101 ? -6.260 -1.190 25.360 1.00 96.44 101 PRO A C 1
ATOM 803 O O . PRO A 1 101 ? -6.872 -0.806 26.358 1.00 96.44 101 PRO A O 1
ATOM 806 N N . TYR A 1 102 ? -6.907 -1.463 24.219 1.00 96.44 102 TYR A N 1
ATOM 807 C CA . TYR A 1 102 ? -8.317 -1.117 24.002 1.00 96.44 102 TYR A CA 1
ATOM 808 C C . TYR A 1 102 ? -9.244 -1.686 25.082 1.00 96.44 102 TYR A C 1
ATOM 810 O O . TYR A 1 102 ? -10.026 -0.943 25.676 1.00 96.44 102 TYR A O 1
ATOM 818 N N . SER A 1 103 ? -9.141 -2.987 25.370 1.00 94.94 103 SER A N 1
ATOM 819 C CA . SER A 1 103 ? -10.001 -3.657 26.353 1.00 94.94 103 SER A CA 1
ATOM 820 C C . SER A 1 103 ? -9.847 -3.076 27.759 1.00 94.94 103 SER A C 1
ATOM 822 O O . SER A 1 103 ? -10.846 -2.839 28.439 1.00 94.94 103 SER A O 1
ATOM 824 N N . ASP A 1 104 ? -8.613 -2.803 28.182 1.00 94.81 104 ASP A N 1
ATOM 825 C CA . ASP A 1 104 ? -8.322 -2.256 29.508 1.00 94.81 104 ASP A CA 1
ATOM 826 C C . ASP A 1 104 ? -8.810 -0.813 29.631 1.00 94.81 104 ASP A C 1
ATOM 828 O O . ASP A 1 104 ? -9.485 -0.464 30.601 1.00 94.81 104 ASP A O 1
ATOM 832 N N . ASN A 1 105 ? -8.560 0.009 28.611 1.00 96.00 105 ASN A N 1
ATOM 833 C CA . ASN A 1 105 ? -9.051 1.384 28.558 1.00 96.00 105 ASN A CA 1
ATOM 834 C C . ASN A 1 105 ? -10.584 1.434 28.563 1.00 96.00 105 ASN A C 1
ATOM 836 O O . ASN A 1 105 ? -11.179 2.280 29.236 1.00 96.00 105 ASN A O 1
ATOM 840 N N . PHE A 1 106 ? -11.240 0.517 27.847 1.00 95.19 106 PHE A N 1
ATOM 841 C CA . PHE A 1 106 ? -12.698 0.447 27.815 1.00 95.19 106 PHE A CA 1
ATOM 842 C C . PHE A 1 106 ? -13.272 0.073 29.184 1.00 95.19 106 PHE A C 1
ATOM 844 O O . PHE A 1 106 ? -14.184 0.744 29.672 1.00 95.19 106 PHE A O 1
ATOM 851 N N . ASN A 1 107 ? -12.686 -0.929 29.844 1.00 93.38 107 ASN A N 1
ATOM 852 C CA . ASN A 1 107 ? -13.031 -1.321 31.211 1.00 93.38 107 ASN A CA 1
ATOM 853 C C . ASN A 1 107 ? -12.888 -0.171 32.209 1.00 93.38 107 ASN A C 1
ATOM 855 O O . ASN A 1 107 ? -13.803 0.107 32.986 1.00 93.38 107 ASN A O 1
ATOM 859 N N . GLN A 1 108 ? -11.752 0.523 32.174 1.00 94.94 108 GLN A N 1
ATOM 860 C CA . GLN A 1 108 ? -11.495 1.665 33.050 1.00 94.94 108 GLN A CA 1
ATOM 861 C C . GLN A 1 108 ? -12.484 2.808 32.801 1.00 94.94 108 GLN A C 1
ATOM 863 O O . GLN A 1 108 ? -12.970 3.429 33.748 1.00 94.94 108 GLN A O 1
ATOM 868 N N . CYS A 1 109 ? -12.837 3.064 31.540 1.00 95.44 109 CYS A N 1
ATOM 869 C CA . CYS A 1 109 ? -13.847 4.060 31.210 1.00 95.44 109 CYS A CA 1
ATOM 870 C C . CYS A 1 109 ? -15.218 3.692 31.796 1.00 95.44 109 CYS A C 1
ATOM 872 O O . CYS A 1 109 ? -15.854 4.536 32.431 1.00 95.44 109 CYS A O 1
ATOM 874 N N . LEU A 1 110 ? -15.652 2.436 31.645 1.00 93.56 110 LEU A N 1
ATOM 875 C CA . LEU A 1 110 ? -16.941 1.959 32.158 1.00 93.56 110 LEU A CA 1
ATOM 876 C C . LEU A 1 110 ? -17.045 2.008 33.687 1.00 93.56 110 LEU A C 1
ATOM 878 O O .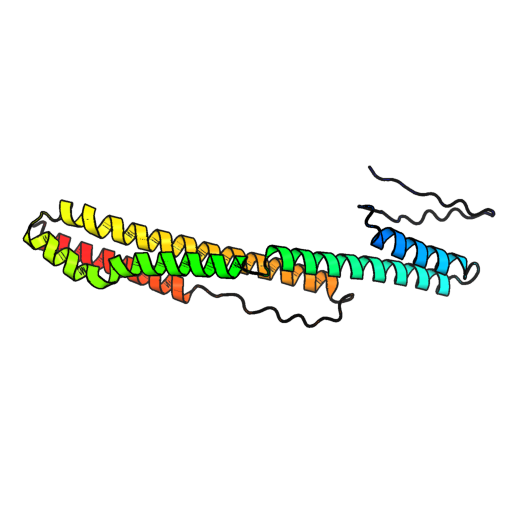 LEU A 1 110 ? -18.148 2.119 34.216 1.00 93.56 110 LEU A O 1
ATOM 882 N N . ALA A 1 111 ? -15.921 1.976 34.407 1.00 92.56 111 ALA A N 1
ATOM 883 C CA . ALA A 1 111 ? -15.915 2.135 35.861 1.00 92.56 111 ALA A CA 1
ATOM 884 C C . ALA A 1 111 ? -16.389 3.529 36.322 1.00 92.56 111 ALA A C 1
ATOM 886 O O . ALA A 1 111 ? -16.766 3.696 37.480 1.00 92.56 111 ALA A O 1
ATOM 887 N N . SER A 1 112 ? -16.360 4.532 35.437 1.00 93.50 112 SER A N 1
ATOM 888 C CA . SER A 1 112 ? -16.660 5.933 35.770 1.00 93.50 112 SER A CA 1
ATOM 889 C C . SER A 1 112 ? -17.648 6.621 34.823 1.00 93.50 112 SER A C 1
ATOM 891 O O . SER A 1 112 ? -18.126 7.710 35.136 1.00 93.50 112 SER A O 1
ATOM 893 N N . ASN A 1 113 ? -17.982 6.014 33.681 1.00 93.94 113 ASN A N 1
ATOM 894 C CA . ASN A 1 113 ? -18.797 6.619 32.629 1.00 93.94 113 ASN A CA 1
ATOM 895 C C . ASN A 1 113 ? -19.835 5.644 32.060 1.00 93.94 113 ASN A C 1
ATOM 897 O O . ASN A 1 113 ? -19.756 4.430 32.223 1.00 93.94 113 ASN A O 1
ATOM 901 N N . THR A 1 114 ? -20.813 6.187 31.331 1.00 91.56 114 THR A N 1
ATOM 902 C CA . THR A 1 114 ? -21.790 5.363 30.605 1.00 91.56 114 THR A CA 1
ATOM 903 C C . THR A 1 114 ? -21.165 4.705 29.376 1.00 91.56 114 THR A C 1
ATOM 905 O O . THR A 1 114 ? -20.241 5.247 28.765 1.00 91.56 114 THR A O 1
ATOM 908 N N . TYR A 1 115 ? -21.751 3.587 28.937 1.00 91.25 115 TYR A N 1
ATOM 909 C CA . TYR A 1 115 ? -21.357 2.916 27.696 1.00 91.25 115 TYR A CA 1
ATOM 910 C C . TYR A 1 115 ? -21.287 3.876 26.497 1.00 91.25 115 TYR A C 1
ATOM 912 O O . TYR A 1 115 ? -20.339 3.817 25.723 1.00 91.25 115 TYR A O 1
ATOM 920 N N . SER A 1 116 ? -22.261 4.785 26.351 1.00 92.81 116 SER A N 1
ATOM 921 C CA . SER A 1 116 ? -22.302 5.737 25.229 1.00 92.81 116 SER A CA 1
ATOM 922 C C . SER A 1 116 ? -21.081 6.664 25.217 1.00 92.81 116 SER A C 1
ATOM 924 O O . SER A 1 116 ? -20.467 6.881 24.173 1.00 92.81 116 SER A O 1
ATOM 926 N N . VAL A 1 117 ? -20.679 7.159 26.392 1.00 94.81 117 VAL A N 1
ATOM 927 C CA . VAL A 1 117 ? -19.487 8.005 26.540 1.00 94.81 117 VAL A CA 1
ATOM 928 C C . VAL A 1 117 ? -18.225 7.216 26.189 1.00 94.81 117 VAL A C 1
ATOM 930 O O . VAL A 1 117 ? -17.416 7.687 25.392 1.00 94.81 117 VAL A O 1
ATOM 933 N N . CYS A 1 118 ? -18.079 5.994 26.705 1.00 93.81 118 CYS A N 1
ATOM 934 C CA . CYS A 1 118 ? -16.912 5.155 26.416 1.00 93.81 118 CYS A CA 1
ATOM 935 C C . CYS A 1 118 ? -16.831 4.732 24.948 1.00 93.81 118 CYS A C 1
ATOM 937 O O . CYS A 1 118 ? -15.757 4.761 24.351 1.00 93.81 118 CYS A O 1
ATOM 939 N N . TYR A 1 119 ? -17.965 4.407 24.331 1.00 94.38 119 TYR A N 1
ATOM 940 C CA . TYR A 1 119 ? -18.036 4.109 22.907 1.00 94.38 119 TYR A CA 1
ATOM 941 C C . TYR A 1 119 ? -17.528 5.285 22.063 1.00 94.38 119 TYR A C 1
ATOM 943 O O . TYR A 1 119 ? -16.636 5.103 21.232 1.00 94.38 119 TYR A O 1
ATOM 951 N N . ASN A 1 120 ? -18.040 6.492 22.317 1.00 95.25 120 ASN A N 1
ATOM 952 C CA . ASN A 1 120 ? -17.663 7.688 21.562 1.00 95.25 120 ASN A CA 1
ATOM 953 C C . ASN A 1 120 ? -16.193 8.078 21.765 1.00 95.25 120 ASN A C 1
ATOM 955 O O . ASN A 1 120 ? -15.561 8.554 20.826 1.00 95.25 120 ASN A O 1
ATOM 959 N N . ASN A 1 121 ? -15.647 7.856 22.961 1.00 95.50 121 ASN A N 1
ATOM 960 C CA . ASN A 1 121 ? -14.288 8.278 23.301 1.00 95.50 121 ASN A CA 1
ATOM 961 C C . ASN A 1 121 ? -13.207 7.244 22.966 1.00 95.50 121 ASN A C 1
ATOM 963 O O . ASN A 1 121 ? -12.042 7.616 22.869 1.00 95.50 121 ASN A O 1
ATOM 967 N N . LEU A 1 122 ? -13.561 5.964 22.820 1.00 95.75 122 LEU A N 1
ATOM 968 C CA . LEU A 1 122 ? -12.586 4.888 22.610 1.00 95.75 122 LEU A CA 1
ATOM 969 C C . LEU A 1 122 ? -12.849 4.109 21.326 1.00 95.75 122 LEU A C 1
ATOM 971 O O . LEU A 1 122 ? -11.951 3.949 20.513 1.00 95.75 122 LEU A O 1
ATOM 975 N N . THR A 1 123 ? -14.083 3.663 21.091 1.00 95.50 123 THR A N 1
ATOM 976 C CA . THR A 1 123 ? -14.376 2.779 19.947 1.00 95.50 123 THR A CA 1
ATOM 977 C C . THR A 1 123 ? -14.285 3.519 18.625 1.00 95.50 123 THR A C 1
ATOM 979 O O . THR A 1 123 ? -13.564 3.088 17.728 1.00 95.50 123 THR A O 1
ATOM 982 N N . ALA A 1 124 ? -14.997 4.642 18.502 1.00 93.75 124 ALA A N 1
ATOM 983 C CA . ALA A 1 124 ? -14.986 5.410 17.263 1.00 93.75 124 ALA A CA 1
ATOM 984 C C . ALA A 1 124 ? -13.569 5.919 16.907 1.00 93.75 124 ALA A C 1
ATOM 986 O O . ALA A 1 124 ? -13.159 5.733 15.761 1.00 93.75 124 ALA A O 1
ATOM 987 N N . PRO A 1 125 ? -12.773 6.466 17.851 1.00 97.12 125 PRO A N 1
ATOM 988 C CA . PRO A 1 125 ? -11.378 6.818 17.588 1.00 97.12 125 PRO A CA 1
ATOM 989 C C . PRO A 1 125 ? -10.500 5.630 17.180 1.00 97.12 125 PRO A C 1
ATOM 991 O O . PRO A 1 125 ? -9.812 5.735 16.165 1.00 97.12 125 PRO A O 1
ATOM 994 N N . SER A 1 126 ? -10.555 4.491 17.886 1.00 97.44 126 SER A N 1
ATOM 995 C CA . SER A 1 126 ? -9.769 3.300 17.521 1.00 97.44 126 SER A CA 1
ATOM 996 C C . SER A 1 126 ? -10.074 2.841 16.094 1.00 97.44 126 SER A C 1
ATOM 998 O O . SER A 1 126 ? -9.154 2.636 15.304 1.00 97.44 126 SER A O 1
ATOM 1000 N N . LEU A 1 127 ? -11.357 2.746 15.726 1.00 97.56 127 LEU A N 1
ATOM 1001 C CA . LEU A 1 127 ? -11.765 2.360 14.372 1.00 97.56 127 LEU A CA 1
ATOM 1002 C C . LEU A 1 127 ? -11.285 3.361 13.311 1.00 97.56 127 LEU A C 1
ATOM 1004 O O . LEU A 1 127 ? -10.822 2.946 12.250 1.00 97.56 127 LEU A O 1
ATOM 1008 N N . ASN A 1 128 ? -11.335 4.664 13.600 1.00 97.69 128 ASN A N 1
ATOM 1009 C CA . ASN A 1 128 ? -10.830 5.692 12.690 1.00 97.69 128 ASN A CA 1
ATOM 1010 C C . ASN A 1 128 ? -9.315 5.575 12.473 1.00 97.69 128 ASN A C 1
ATOM 1012 O O . ASN A 1 128 ? -8.847 5.710 11.342 1.00 97.69 128 ASN A O 1
ATOM 1016 N N . HIS A 1 129 ? -8.545 5.293 13.526 1.00 97.81 129 HIS A N 1
ATOM 1017 C CA . HIS A 1 129 ? -7.100 5.102 13.403 1.00 97.81 129 HIS A CA 1
ATOM 1018 C C . HIS A 1 129 ? -6.748 3.842 12.604 1.00 97.81 129 HIS A C 1
ATOM 1020 O O . HIS A 1 129 ? -5.879 3.904 11.734 1.00 97.81 129 HIS A O 1
ATOM 1026 N N . ILE A 1 130 ? -7.460 2.730 12.818 1.00 97.69 130 ILE A N 1
ATOM 1027 C CA . ILE A 1 130 ? -7.281 1.510 12.014 1.00 97.69 130 ILE A CA 1
ATOM 1028 C C . ILE A 1 130 ? -7.619 1.781 10.540 1.00 97.69 130 ILE A C 1
ATOM 1030 O O . ILE A 1 130 ? -6.861 1.395 9.649 1.00 97.69 130 ILE A O 1
ATOM 1034 N N . ALA A 1 131 ? -8.719 2.490 10.267 1.00 97.25 131 ALA A N 1
ATOM 1035 C CA . ALA A 1 131 ? -9.118 2.843 8.907 1.00 97.25 131 ALA A CA 1
ATOM 1036 C C . ALA A 1 131 ? -8.066 3.717 8.200 1.00 97.25 131 ALA A C 1
ATOM 1038 O O . ALA A 1 131 ? -7.739 3.453 7.043 1.00 97.25 131 ALA A O 1
ATOM 1039 N N . ALA A 1 132 ? -7.486 4.697 8.899 1.00 96.62 132 ALA A N 1
ATOM 1040 C CA . ALA A 1 132 ? -6.415 5.539 8.365 1.00 96.62 132 ALA A CA 1
ATOM 1041 C C . ALA A 1 132 ? -5.139 4.735 8.048 1.00 96.62 132 ALA A C 1
ATOM 1043 O O . ALA A 1 132 ? -4.537 4.915 6.986 1.00 96.62 132 ALA A O 1
ATOM 1044 N N . ALA A 1 133 ? -4.748 3.803 8.925 1.00 96.00 133 ALA A N 1
ATOM 1045 C CA . ALA A 1 133 ? -3.633 2.890 8.669 1.00 96.00 133 ALA A CA 1
ATOM 1046 C C . ALA A 1 133 ? -3.886 2.014 7.436 1.00 96.00 133 ALA A C 1
ATOM 1048 O O . ALA A 1 133 ? -3.010 1.864 6.580 1.00 96.00 133 ALA A O 1
ATOM 1049 N N . ARG A 1 134 ? -5.111 1.501 7.300 1.00 95.00 134 ARG A N 1
ATOM 1050 C CA . ARG A 1 134 ? -5.530 0.671 6.168 1.00 95.00 134 ARG A CA 1
ATOM 1051 C C . ARG A 1 134 ? -5.523 1.440 4.851 1.00 95.00 134 ARG A C 1
ATOM 1053 O O . ARG A 1 134 ? -5.026 0.926 3.852 1.00 95.00 134 ARG A O 1
ATOM 1060 N N . GLU A 1 135 ? -6.041 2.665 4.836 1.00 94.38 135 GLU A N 1
ATOM 1061 C CA . GLU A 1 135 ? -6.007 3.533 3.655 1.00 94.38 135 GLU A CA 1
ATOM 1062 C C . GLU A 1 135 ? -4.566 3.787 3.200 1.00 94.38 135 GLU A C 1
ATOM 1064 O O . GLU A 1 135 ? -4.245 3.640 2.018 1.00 94.38 135 GLU A O 1
ATOM 1069 N N . GLN A 1 136 ? -3.671 4.092 4.142 1.00 92.06 136 GLN A N 1
ATOM 1070 C CA . GLN A 1 136 ? -2.273 4.329 3.817 1.00 92.06 136 GLN A CA 1
ATOM 1071 C C . GLN A 1 136 ? -1.581 3.053 3.306 1.00 92.06 136 GLN A C 1
ATOM 1073 O O . GLN A 1 136 ? -0.857 3.125 2.314 1.00 92.06 136 GLN A O 1
ATOM 1078 N N . ALA A 1 137 ? -1.849 1.881 3.890 1.00 91.12 137 ALA A N 1
ATOM 1079 C CA . ALA A 1 137 ? -1.331 0.600 3.398 1.00 91.12 137 ALA A CA 1
ATOM 1080 C C . ALA A 1 137 ? -1.809 0.278 1.965 1.00 91.12 137 ALA A C 1
ATOM 1082 O O . ALA A 1 137 ? -1.023 -0.173 1.125 1.00 91.12 137 ALA A O 1
ATOM 1083 N N . LEU A 1 138 ? -3.076 0.565 1.647 1.00 90.81 138 LEU A N 1
ATOM 1084 C CA . LEU A 1 138 ? -3.611 0.427 0.287 1.00 90.81 138 LEU A CA 1
ATOM 1085 C C . LEU A 1 138 ? -2.945 1.396 -0.692 1.00 90.81 138 LEU A C 1
ATOM 1087 O O . LEU A 1 138 ? -2.650 1.022 -1.828 1.00 90.81 138 LEU A O 1
ATOM 1091 N N . ARG A 1 139 ? -2.673 2.630 -0.259 1.00 89.56 139 ARG A N 1
ATOM 1092 C CA . ARG A 1 139 ? -1.981 3.632 -1.074 1.00 89.56 139 ARG A CA 1
ATOM 1093 C C . ARG A 1 139 ? -0.554 3.208 -1.416 1.00 89.56 139 ARG A C 1
ATOM 1095 O O . ARG A 1 139 ? -0.151 3.365 -2.567 1.00 89.56 139 ARG A O 1
ATOM 1102 N N . VAL A 1 140 ? 0.186 2.655 -0.452 1.00 87.75 140 VAL A N 1
ATOM 1103 C CA . VAL A 1 140 ? 1.531 2.101 -0.691 1.00 87.75 140 VAL A CA 1
ATOM 1104 C C . VAL A 1 140 ? 1.469 0.996 -1.745 1.00 87.75 140 VAL A C 1
ATOM 1106 O O . VAL A 1 140 ? 2.139 1.094 -2.772 1.00 87.75 140 VAL A O 1
ATOM 1109 N N . ALA A 1 141 ? 0.573 0.021 -1.559 1.00 86.44 141 ALA A N 1
ATOM 1110 C CA . ALA A 1 141 ? 0.401 -1.076 -2.508 1.00 86.44 141 ALA A CA 1
ATOM 1111 C C . ALA A 1 141 ? 0.034 -0.577 -3.917 1.00 86.44 141 ALA A C 1
ATOM 1113 O O . ALA A 1 141 ? 0.555 -1.075 -4.912 1.00 86.44 141 ALA A O 1
ATOM 1114 N N . ALA A 1 142 ? -0.843 0.425 -4.028 1.00 86.25 142 ALA A N 1
ATOM 1115 C CA . ALA A 1 142 ? -1.228 1.001 -5.314 1.00 86.25 142 ALA A CA 1
ATOM 1116 C C . ALA A 1 142 ? -0.055 1.696 -6.029 1.00 86.25 142 ALA A C 1
ATOM 1118 O O . ALA A 1 142 ? 0.123 1.504 -7.234 1.00 86.25 142 ALA A O 1
ATOM 1119 N N . GLU A 1 143 ? 0.756 2.477 -5.310 1.00 86.00 143 GLU A N 1
ATOM 1120 C CA . GLU A 1 143 ? 1.931 3.155 -5.875 1.00 86.00 143 GLU A CA 1
ATOM 1121 C C . GLU A 1 143 ? 2.992 2.151 -6.344 1.00 86.00 143 GLU A C 1
ATOM 1123 O O . GLU A 1 143 ? 3.510 2.284 -7.456 1.00 86.00 143 GLU A O 1
ATOM 1128 N N . GLU A 1 144 ? 3.275 1.117 -5.552 1.00 83.69 144 GLU A N 1
ATOM 1129 C CA . GLU A 1 144 ? 4.246 0.077 -5.910 1.00 83.69 144 GLU A CA 1
ATOM 1130 C C . GLU A 1 144 ? 3.746 -0.811 -7.051 1.00 83.69 144 GLU A C 1
ATOM 1132 O O . GLU A 1 144 ? 4.509 -1.132 -7.962 1.00 83.69 144 GLU A O 1
ATOM 1137 N N . ASN A 1 145 ? 2.450 -1.129 -7.090 1.00 83.62 145 ASN A N 1
ATOM 1138 C CA . ASN A 1 145 ? 1.852 -1.822 -8.229 1.00 83.62 145 ASN A CA 1
ATOM 1139 C C . ASN A 1 145 ? 1.915 -0.977 -9.506 1.00 83.62 145 ASN A C 1
ATOM 1141 O O . ASN A 1 145 ? 2.243 -1.492 -10.577 1.00 83.62 145 ASN A O 1
ATOM 1145 N N . GLY A 1 146 ? 1.646 0.327 -9.405 1.00 82.81 146 GLY A N 1
ATOM 1146 C CA . GLY A 1 146 ? 1.776 1.258 -10.523 1.00 82.81 146 GLY A CA 1
ATOM 1147 C C . GLY A 1 146 ? 3.217 1.366 -11.026 1.00 82.81 146 GLY A C 1
ATOM 1148 O O . GLY A 1 146 ? 3.445 1.392 -12.238 1.00 82.81 146 GLY A O 1
ATOM 1149 N N . TYR A 1 147 ? 4.192 1.378 -10.115 1.00 80.50 147 TYR A N 1
ATOM 1150 C CA . TYR A 1 147 ? 5.611 1.327 -10.460 1.00 80.50 147 TYR A CA 1
ATOM 1151 C C . TYR A 1 147 ? 5.967 0.027 -11.187 1.00 80.50 147 TYR A C 1
ATOM 1153 O O . TYR A 1 147 ? 6.527 0.093 -12.282 1.00 80.50 147 TYR A O 1
ATOM 1161 N N . ALA A 1 148 ? 5.565 -1.130 -10.652 1.00 79.06 148 ALA A N 1
ATOM 1162 C CA . ALA A 1 148 ? 5.788 -2.442 -11.262 1.00 79.06 148 ALA A CA 1
ATOM 1163 C C . ALA A 1 148 ? 5.232 -2.521 -12.688 1.00 79.06 148 ALA A C 1
ATOM 1165 O O . ALA A 1 148 ? 5.915 -2.947 -13.618 1.00 79.06 148 ALA A O 1
ATOM 1166 N N . GLN A 1 149 ? 3.990 -2.072 -12.885 1.00 84.00 149 GLN A N 1
ATOM 1167 C CA . GLN A 1 149 ? 3.334 -2.084 -14.192 1.00 84.00 149 GLN A CA 1
ATOM 1168 C C . GLN A 1 149 ? 4.059 -1.191 -15.203 1.00 84.00 149 GLN A C 1
ATOM 1170 O O . GLN A 1 149 ? 4.293 -1.606 -16.341 1.00 84.00 149 GLN A O 1
ATOM 1175 N N . ARG A 1 150 ? 4.450 0.025 -14.798 1.00 84.12 150 ARG A N 1
ATOM 1176 C CA . ARG A 1 150 ? 5.223 0.941 -15.654 1.00 84.12 150 ARG A CA 1
ATOM 1177 C C . ARG A 1 150 ? 6.592 0.364 -15.985 1.00 84.12 150 ARG A C 1
ATOM 1179 O O . ARG A 1 150 ? 7.009 0.425 -17.137 1.00 84.12 150 ARG A O 1
ATOM 1186 N N . TRP A 1 151 ? 7.251 -0.233 -14.998 1.00 81.69 151 TRP A N 1
ATOM 1187 C CA . TRP A 1 151 ? 8.533 -0.899 -15.169 1.00 81.69 151 TRP A CA 1
ATOM 1188 C C . TRP A 1 151 ? 8.442 -2.041 -16.190 1.00 81.69 151 TRP A C 1
ATOM 1190 O O . TRP A 1 151 ? 9.181 -2.055 -17.172 1.00 81.69 151 TRP A O 1
ATOM 1200 N N . ASN A 1 152 ? 7.473 -2.943 -16.023 1.00 80.25 152 ASN A N 1
ATOM 1201 C CA . ASN A 1 152 ? 7.234 -4.060 -16.939 1.00 80.25 152 ASN A CA 1
ATOM 1202 C C . ASN A 1 152 ?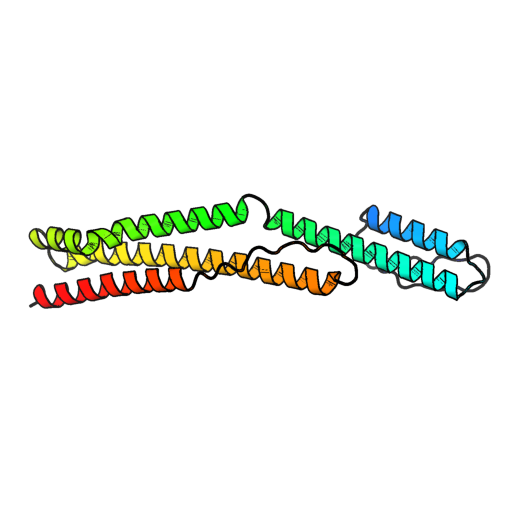 6.865 -3.591 -18.354 1.00 80.25 152 ASN A C 1
ATOM 1204 O O . ASN A 1 152 ? 7.306 -4.185 -19.335 1.00 80.25 152 ASN A O 1
ATOM 1208 N N . SER A 1 153 ? 6.104 -2.500 -18.482 1.00 83.88 153 SER A N 1
ATOM 1209 C CA . SER A 1 153 ? 5.796 -1.887 -19.781 1.00 83.88 153 SER A CA 1
ATOM 1210 C C . SER A 1 153 ? 7.061 -1.407 -20.504 1.00 83.88 153 SER A C 1
ATOM 1212 O O . SER A 1 153 ? 7.245 -1.688 -21.692 1.00 83.88 153 SER A O 1
ATOM 1214 N N . ILE A 1 154 ? 7.977 -0.754 -19.777 1.00 82.88 154 ILE A N 1
ATOM 1215 C CA . ILE A 1 154 ? 9.273 -0.338 -20.323 1.00 82.88 154 ILE A CA 1
ATOM 1216 C C . ILE A 1 154 ? 10.101 -1.562 -20.713 1.00 82.88 154 ILE A C 1
ATOM 1218 O O . ILE A 1 154 ? 10.589 -1.603 -21.838 1.00 82.88 154 ILE A O 1
ATOM 1222 N N . LEU A 1 155 ? 10.218 -2.574 -19.845 1.00 80.12 155 LEU A N 1
ATOM 1223 C CA . LEU A 1 155 ? 10.958 -3.802 -20.157 1.00 80.12 155 LEU A CA 1
ATOM 1224 C C . LEU A 1 155 ? 10.436 -4.474 -21.430 1.00 80.12 155 LEU A C 1
ATOM 1226 O O . LEU A 1 155 ? 11.225 -4.798 -22.312 1.00 80.12 155 LEU A O 1
ATOM 1230 N N . ASN A 1 156 ? 9.118 -4.622 -21.570 1.00 81.75 156 ASN A N 1
ATOM 1231 C CA . ASN A 1 156 ? 8.523 -5.248 -22.748 1.00 81.75 156 ASN A CA 1
ATOM 1232 C C . ASN A 1 156 ? 8.846 -4.472 -24.032 1.00 81.75 156 ASN A C 1
ATOM 1234 O O . ASN A 1 156 ? 9.268 -5.074 -25.019 1.00 81.75 156 ASN A O 1
ATOM 1238 N N . ARG A 1 157 ? 8.719 -3.140 -24.012 1.00 82.25 157 ARG A N 1
ATOM 1239 C CA . ARG A 1 157 ? 9.008 -2.286 -25.176 1.00 82.25 157 ARG A CA 1
ATOM 1240 C C . ARG A 1 157 ? 10.504 -2.207 -25.505 1.00 82.25 157 ARG A C 1
ATOM 1242 O O . ARG A 1 157 ? 10.870 -2.110 -26.673 1.00 82.25 157 ARG A O 1
ATOM 1249 N N . CYS A 1 158 ? 11.356 -2.232 -24.485 1.00 83.12 158 CYS A N 1
ATOM 1250 C CA . CYS A 1 158 ? 12.785 -1.939 -24.596 1.00 83.12 158 CYS A CA 1
ATOM 1251 C C . CYS A 1 158 ? 13.686 -3.176 -24.593 1.00 83.12 158 CYS A C 1
ATOM 1253 O O . CYS A 1 158 ? 14.891 -3.037 -24.789 1.00 83.12 158 CYS A O 1
ATOM 1255 N N . SER A 1 159 ? 13.122 -4.370 -24.405 1.00 79.56 159 SER A N 1
ATOM 1256 C CA . SER A 1 159 ? 13.842 -5.650 -24.311 1.00 79.56 159 SER A CA 1
ATOM 1257 C C . SER A 1 159 ? 14.828 -5.899 -25.458 1.00 79.56 159 SER A C 1
ATOM 1259 O O . SER A 1 159 ? 15.928 -6.386 -25.230 1.00 79.56 159 SER A O 1
ATOM 1261 N N . GLN A 1 160 ? 14.468 -5.514 -26.682 1.00 76.88 160 GLN A N 1
ATOM 1262 C CA . GLN A 1 160 ? 15.311 -5.669 -27.874 1.00 76.88 160 GLN A CA 1
ATOM 1263 C C . GLN A 1 160 ? 16.433 -4.619 -28.001 1.00 76.88 160 GLN A C 1
ATOM 1265 O O . GLN A 1 160 ? 17.342 -4.788 -28.810 1.00 76.88 160 GLN A O 1
ATOM 1270 N N . TYR A 1 161 ? 16.370 -3.534 -27.223 1.00 77.25 161 TYR A N 1
ATOM 1271 C CA . TYR A 1 161 ? 17.294 -2.393 -27.299 1.00 77.25 161 TYR A CA 1
ATOM 1272 C C . TYR A 1 161 ? 18.165 -2.239 -26.047 1.00 77.25 161 TYR A C 1
ATOM 1274 O O . TYR A 1 161 ? 19.190 -1.557 -26.076 1.00 77.25 161 TYR A O 1
ATOM 1282 N N . MET A 1 162 ? 17.763 -2.859 -24.936 1.00 70.19 162 MET A N 1
ATOM 1283 C CA . MET A 1 162 ? 18.438 -2.769 -23.651 1.00 70.19 162 MET A CA 1
ATOM 1284 C C . MET A 1 162 ? 18.978 -4.125 -23.205 1.00 70.19 162 MET A C 1
ATOM 1286 O O . MET A 1 162 ? 18.229 -5.065 -22.981 1.00 70.19 162 MET A O 1
ATOM 1290 N N . ASN A 1 163 ? 20.286 -4.176 -22.953 1.00 60.16 163 ASN A N 1
ATOM 1291 C CA . ASN A 1 163 ? 20.974 -5.358 -22.425 1.00 60.16 163 ASN A CA 1
ATOM 1292 C C . ASN A 1 163 ? 21.016 -5.400 -20.881 1.00 60.16 163 ASN A C 1
ATOM 129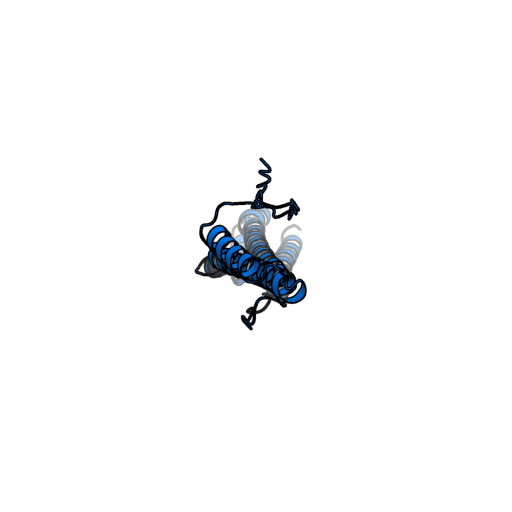4 O O . ASN A 1 163 ? 21.781 -6.164 -20.296 1.00 60.16 163 ASN A O 1
ATOM 1298 N N . GLN A 1 164 ? 20.270 -4.526 -20.194 1.00 56.12 164 GLN A N 1
ATOM 1299 C CA . GLN A 1 164 ? 20.355 -4.408 -18.738 1.00 56.12 164 GLN A CA 1
ATOM 1300 C C . GLN A 1 164 ? 19.361 -5.347 -18.045 1.00 56.12 164 GLN A C 1
ATOM 1302 O O . GLN A 1 164 ? 18.156 -5.102 -18.050 1.00 56.12 164 GLN A O 1
ATOM 1307 N N . GLN A 1 165 ? 19.886 -6.368 -17.359 1.00 51.66 165 GLN A N 1
ATOM 1308 C CA . GLN A 1 165 ? 19.203 -6.995 -16.227 1.00 51.66 165 GLN A CA 1
ATOM 1309 C C . GLN A 1 165 ? 19.172 -5.983 -15.081 1.00 51.66 165 GLN A C 1
ATOM 1311 O O . GLN A 1 165 ? 20.093 -5.900 -14.271 1.00 51.66 165 GLN A O 1
ATOM 1316 N N . ILE A 1 166 ? 18.142 -5.148 -15.046 1.00 49.81 166 ILE A N 1
ATOM 1317 C CA . ILE A 1 166 ? 17.906 -4.269 -13.907 1.00 49.81 166 ILE A CA 1
ATOM 1318 C C . ILE A 1 166 ? 17.015 -5.059 -12.945 1.00 49.81 166 ILE A C 1
ATOM 1320 O O . ILE A 1 166 ? 15.866 -5.334 -13.300 1.00 49.81 166 ILE A O 1
ATOM 1324 N N . PRO A 1 167 ? 17.509 -5.450 -11.759 1.00 47.91 167 PRO A N 1
ATOM 1325 C CA . PRO A 1 167 ? 16.692 -6.163 -10.792 1.00 47.91 167 PRO A CA 1
ATOM 1326 C C . PRO A 1 167 ? 15.541 -5.254 -10.351 1.00 47.91 167 PRO A C 1
ATOM 1328 O O . PRO A 1 167 ? 15.759 -4.193 -9.763 1.00 47.91 167 PRO A O 1
ATOM 1331 N N . TYR A 1 168 ? 14.311 -5.654 -10.670 1.00 50.72 168 TYR A N 1
ATOM 1332 C CA . TYR A 1 168 ? 13.125 -5.097 -10.037 1.00 50.72 168 TYR A CA 1
ATOM 1333 C C . TYR A 1 168 ? 13.024 -5.727 -8.647 1.00 50.72 168 TYR A C 1
ATOM 1335 O O . TYR A 1 168 ? 12.986 -6.951 -8.535 1.00 50.72 168 TYR A O 1
ATOM 1343 N N . LYS A 1 169 ? 13.043 -4.903 -7.595 1.00 45.81 169 LYS A N 1
ATOM 1344 C CA . LYS A 1 169 ? 12.818 -5.376 -6.229 1.00 45.81 169 LYS A CA 1
ATOM 1345 C C . LYS A 1 169 ? 11.311 -5.526 -6.027 1.00 45.81 169 LYS A C 1
ATOM 1347 O O . LYS A 1 169 ? 10.568 -4.590 -6.299 1.00 45.81 169 LYS A O 1
ATOM 1352 N N . ASP A 1 170 ? 10.945 -6.735 -5.630 1.00 50.59 170 ASP A N 1
ATOM 1353 C CA . ASP A 1 170 ? 9.631 -7.341 -5.422 1.00 50.59 170 ASP A CA 1
ATOM 1354 C C . ASP A 1 170 ? 8.420 -6.411 -5.248 1.00 50.59 170 ASP A C 1
ATOM 1356 O O . ASP A 1 170 ? 8.449 -5.410 -4.536 1.00 50.59 170 ASP A O 1
ATOM 1360 N N . HIS A 1 171 ? 7.306 -6.819 -5.868 1.00 56.16 171 HIS A N 1
ATOM 1361 C CA . HIS A 1 171 ? 5.967 -6.354 -5.514 1.00 56.16 171 HIS A CA 1
ATOM 1362 C C . HIS A 1 171 ? 5.775 -6.464 -4.000 1.00 56.16 171 HIS A C 1
ATOM 1364 O O . HIS A 1 171 ? 5.834 -7.562 -3.445 1.00 56.16 171 HIS A O 1
ATOM 1370 N N . TYR A 1 172 ? 5.496 -5.347 -3.340 1.00 63.47 172 TYR A N 1
ATOM 1371 C CA . TYR A 1 172 ? 5.127 -5.374 -1.937 1.00 63.47 172 TYR A CA 1
ATOM 1372 C C . TYR A 1 172 ? 3.686 -5.882 -1.820 1.00 63.47 172 TYR A C 1
ATOM 1374 O O . TYR A 1 172 ? 2.720 -5.214 -2.202 1.00 63.47 172 TYR A O 1
ATOM 1382 N N . ASN A 1 173 ? 3.538 -7.120 -1.358 1.00 69.12 173 ASN A N 1
ATOM 1383 C CA . ASN A 1 173 ? 2.234 -7.707 -1.101 1.00 69.12 173 ASN A CA 1
ATOM 1384 C C . ASN A 1 173 ? 1.761 -7.298 0.300 1.00 69.12 173 ASN A C 1
ATOM 1386 O O . ASN A 1 173 ? 2.153 -7.904 1.291 1.00 69.12 173 ASN A O 1
ATOM 1390 N N . ASN A 1 174 ? 0.886 -6.295 0.374 1.00 80.44 174 ASN A N 1
ATOM 1391 C CA . ASN A 1 174 ? 0.294 -5.843 1.638 1.00 80.44 174 ASN A CA 1
ATOM 1392 C C . ASN A 1 174 ? -0.863 -6.720 2.140 1.00 80.44 174 ASN A C 1
ATOM 1394 O O . ASN A 1 174 ? -1.527 -6.326 3.094 1.00 80.44 174 ASN A O 1
ATOM 1398 N N . ALA A 1 175 ? -1.143 -7.877 1.531 1.00 84.06 175 ALA A N 1
ATOM 1399 C CA . ALA A 1 175 ? -2.280 -8.712 1.924 1.00 84.06 175 ALA A CA 1
ATOM 1400 C C . ALA A 1 175 ? -2.257 -9.082 3.415 1.00 84.06 175 ALA A C 1
ATOM 1402 O O . ALA A 1 175 ? -3.280 -8.938 4.079 1.00 84.06 175 ALA A O 1
ATOM 1403 N N . ASP A 1 176 ? -1.096 -9.473 3.945 1.00 86.94 176 ASP A N 1
ATOM 1404 C CA . ASP A 1 176 ? -0.959 -9.864 5.352 1.00 86.94 176 ASP A CA 1
ATOM 1405 C C . ASP A 1 176 ? -1.192 -8.675 6.294 1.00 86.94 176 ASP A C 1
ATOM 1407 O O . ASP A 1 176 ? -1.923 -8.787 7.272 1.00 86.94 176 ASP A O 1
ATOM 1411 N N . LEU A 1 177 ? -0.649 -7.501 5.957 1.00 90.00 177 LEU A N 1
ATOM 1412 C CA . LEU A 1 177 ? -0.875 -6.272 6.721 1.00 90.00 177 LEU A CA 1
ATOM 1413 C C . LEU A 1 177 ? -2.350 -5.846 6.693 1.00 90.00 177 LEU A C 1
ATOM 1415 O O . LEU A 1 177 ? -2.900 -5.441 7.712 1.00 90.00 177 LEU A O 1
ATOM 1419 N N . ILE A 1 178 ? -3.005 -5.926 5.533 1.00 91.69 178 ILE A N 1
ATOM 1420 C CA . ILE A 1 178 ? -4.433 -5.606 5.422 1.00 91.69 178 ILE A CA 1
ATOM 1421 C C . ILE A 1 178 ? -5.263 -6.595 6.246 1.00 91.69 178 ILE A C 1
ATOM 1423 O O . ILE A 1 178 ? -6.161 -6.163 6.964 1.00 91.69 178 ILE A O 1
ATOM 1427 N N . ALA A 1 179 ? -4.935 -7.889 6.201 1.00 92.88 179 ALA A N 1
ATOM 1428 C CA . ALA A 1 179 ? -5.594 -8.903 7.018 1.00 92.88 179 ALA A CA 1
ATOM 1429 C C . ALA A 1 179 ? -5.409 -8.640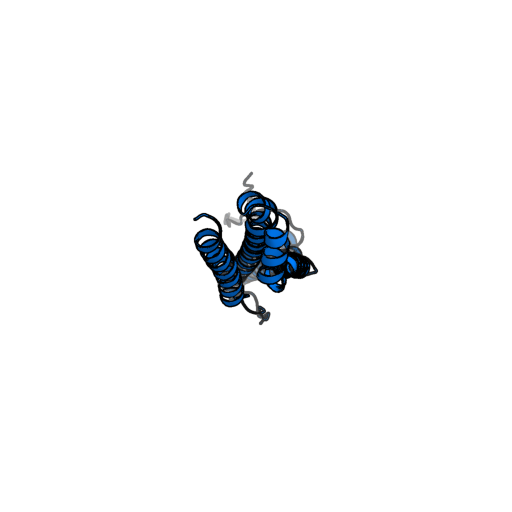 8.523 1.00 92.88 179 ALA A C 1
ATOM 1431 O O . ALA A 1 179 ? -6.367 -8.763 9.286 1.00 92.88 179 ALA A O 1
ATOM 1432 N N . GLU A 1 180 ? -4.217 -8.214 8.945 1.00 94.50 180 GLU A N 1
ATOM 1433 C CA . GLU A 1 180 ? -3.936 -7.829 10.330 1.00 94.50 180 GLU A CA 1
ATOM 1434 C C . GLU A 1 180 ? -4.806 -6.639 10.769 1.00 94.50 180 GLU A C 1
ATOM 1436 O O . GLU A 1 180 ? -5.490 -6.712 11.790 1.00 94.50 180 GLU A O 1
ATOM 1441 N N . LEU A 1 181 ? -4.878 -5.572 9.968 1.00 95.88 181 LEU A N 1
ATOM 1442 C CA . LEU A 1 181 ? -5.714 -4.396 10.258 1.00 95.88 181 LEU A CA 1
ATOM 1443 C C . LEU A 1 181 ? -7.219 -4.726 10.273 1.00 95.88 181 LEU A C 1
ATOM 1445 O O . LEU A 1 181 ? -7.981 -4.198 11.093 1.00 95.88 181 LEU A O 1
ATOM 1449 N N . ASP A 1 182 ? -7.659 -5.625 9.393 1.00 95.62 182 ASP A N 1
ATOM 1450 C CA . ASP A 1 182 ? -9.031 -6.130 9.384 1.00 95.62 182 ASP A CA 1
ATOM 1451 C C . ASP A 1 182 ? -9.310 -6.955 10.663 1.00 95.62 182 ASP A C 1
ATOM 1453 O O . ASP A 1 182 ? -10.389 -6.845 11.257 1.00 95.62 182 ASP A O 1
ATOM 1457 N N . SER A 1 183 ? -8.321 -7.707 11.164 1.00 97.19 183 SER A N 1
ATOM 1458 C CA . SER A 1 183 ? -8.419 -8.436 12.437 1.00 97.19 183 SER A CA 1
ATOM 1459 C C . SER A 1 183 ? -8.541 -7.497 13.646 1.00 97.19 183 SER A C 1
ATOM 1461 O O . SER A 1 183 ? -9.361 -7.742 14.534 1.00 97.19 183 SER A O 1
ATOM 1463 N N . TRP A 1 184 ? -7.823 -6.368 13.654 1.00 98.12 184 TRP A N 1
ATOM 1464 C CA . TRP A 1 184 ?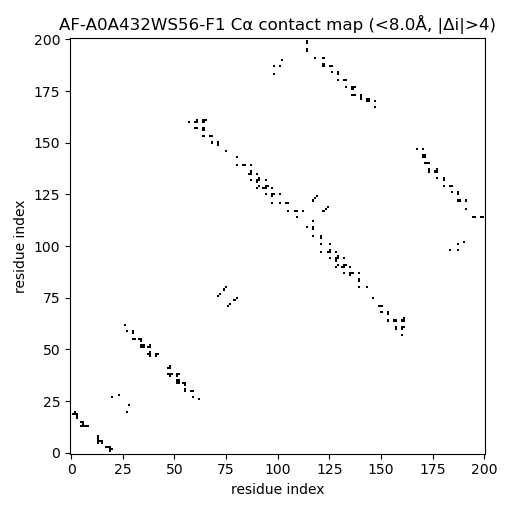 -7.930 -5.350 14.706 1.00 98.12 184 TRP A CA 1
ATOM 1465 C C . TRP A 1 184 ? -9.311 -4.695 14.709 1.00 98.12 184 TRP A C 1
ATOM 1467 O O . TRP A 1 184 ? -9.917 -4.495 15.763 1.00 98.12 184 TRP A O 1
ATOM 1477 N N . THR A 1 185 ? -9.847 -4.420 13.518 1.00 98.12 185 THR A N 1
ATOM 1478 C CA . THR A 1 185 ? -11.215 -3.911 13.349 1.00 98.12 185 THR A CA 1
ATOM 1479 C C . THR A 1 185 ? -12.233 -4.885 13.938 1.00 98.12 185 THR A C 1
ATOM 1481 O O . THR A 1 185 ? -13.148 -4.483 14.663 1.00 98.12 185 THR A O 1
ATOM 1484 N N . LEU A 1 186 ? -12.078 -6.180 13.652 1.00 97.75 186 LEU A N 1
ATOM 1485 C CA . LEU A 1 186 ? -12.944 -7.224 14.192 1.00 97.75 186 LEU A CA 1
ATOM 1486 C C . LEU A 1 186 ? -12.838 -7.307 15.721 1.00 97.75 186 LEU A C 1
ATOM 1488 O O . LEU A 1 186 ? -13.861 -7.376 16.402 1.00 97.75 186 LEU A O 1
ATOM 1492 N N . PHE A 1 187 ? -11.621 -7.257 16.263 1.00 97.75 187 PHE A N 1
ATOM 1493 C CA . PHE A 1 187 ? -11.368 -7.274 17.701 1.00 97.75 187 PHE A CA 1
ATOM 1494 C C . PHE A 1 187 ? -12.072 -6.118 18.432 1.00 97.75 187 PHE A C 1
ATOM 1496 O O . PHE A 1 187 ? -12.801 -6.364 19.399 1.00 97.75 187 PHE A O 1
ATOM 1503 N N . VAL A 1 188 ? -11.925 -4.880 17.947 1.00 97.19 188 VAL A N 1
ATOM 1504 C CA . VAL A 1 188 ? -12.568 -3.693 18.540 1.00 97.19 188 VAL A CA 1
ATOM 1505 C C . VAL A 1 188 ? -14.095 -3.820 18.503 1.00 97.19 188 VAL A C 1
ATOM 1507 O O . VAL A 1 188 ? -14.763 -3.619 19.521 1.00 97.19 188 VAL A O 1
ATOM 1510 N N . ASN A 1 189 ? -14.657 -4.220 17.358 1.00 95.94 189 ASN A N 1
ATOM 1511 C CA . ASN A 1 189 ? -16.103 -4.397 17.200 1.00 95.94 189 ASN A CA 1
ATOM 1512 C C . ASN A 1 189 ? -16.666 -5.502 18.105 1.00 95.94 189 ASN A C 1
ATOM 1514 O O . ASN A 1 189 ? -17.695 -5.308 18.754 1.00 95.94 189 ASN A O 1
ATOM 1518 N N . ASN A 1 190 ? -15.997 -6.653 18.185 1.00 95.69 190 ASN A N 1
ATOM 1519 C CA . ASN A 1 190 ? -16.430 -7.764 19.033 1.00 95.69 190 ASN A CA 1
ATOM 1520 C C . ASN A 1 190 ? -16.400 -7.381 20.514 1.00 95.69 190 ASN A C 1
ATOM 1522 O O . ASN A 1 190 ? -17.363 -7.638 21.238 1.00 95.69 190 ASN A O 1
ATOM 1526 N N . SER A 1 191 ? -15.335 -6.703 20.940 1.00 93.44 191 SER A N 1
ATOM 1527 C CA . SER A 1 191 ? -15.188 -6.204 22.307 1.00 93.44 191 SER A CA 1
ATOM 1528 C C . SER A 1 191 ? -16.281 -5.188 22.648 1.00 93.44 191 SER A C 1
ATOM 1530 O O . SER A 1 191 ? -16.942 -5.298 23.678 1.00 93.44 191 SER A O 1
ATOM 1532 N N . THR A 1 192 ? -16.556 -4.252 21.738 1.00 91.44 192 THR A N 1
ATOM 1533 C CA . THR A 1 192 ? -17.651 -3.280 21.879 1.00 91.44 192 THR A CA 1
ATOM 1534 C C . THR A 1 192 ? -19.008 -3.966 22.037 1.00 91.44 192 THR A C 1
ATOM 1536 O O . THR A 1 192 ? -19.780 -3.636 22.939 1.00 91.44 192 THR A O 1
ATOM 1539 N N . ASN A 1 193 ? -19.302 -4.943 21.175 1.00 90.56 193 ASN A N 1
ATOM 1540 C CA . ASN A 1 193 ? -20.565 -5.676 21.196 1.00 90.56 193 ASN A CA 1
ATOM 1541 C C . ASN A 1 193 ? -20.762 -6.443 22.505 1.00 90.56 193 ASN A C 1
ATOM 1543 O O . ASN A 1 193 ? -21.866 -6.433 23.052 1.00 90.56 193 ASN A O 1
ATOM 1547 N N . TYR A 1 194 ? -19.700 -7.059 23.027 1.00 91.50 194 TYR A N 1
ATOM 1548 C CA . TYR A 1 194 ? -19.722 -7.707 24.333 1.00 91.50 194 TYR A CA 1
ATOM 1549 C C . TYR A 1 194 ? -20.100 -6.714 25.443 1.00 91.50 194 TYR A C 1
ATOM 1551 O O . TYR A 1 194 ? -21.087 -6.924 26.151 1.00 91.50 194 TYR A O 1
ATOM 1559 N N . TRP A 1 195 ? -19.400 -5.579 25.546 1.00 89.31 195 TRP A N 1
ATOM 1560 C CA . TRP A 1 195 ? -19.682 -4.580 26.584 1.00 89.31 195 TRP A CA 1
ATOM 1561 C C . TRP A 1 195 ? -21.080 -3.982 26.478 1.00 89.31 195 TRP A C 1
ATOM 1563 O O . TRP A 1 195 ? -21.738 -3.747 27.494 1.00 89.31 195 TRP A O 1
ATOM 1573 N N . ARG A 1 196 ? -21.576 -3.793 25.254 1.00 89.81 196 ARG A N 1
ATOM 1574 C CA . ARG A 1 196 ? -22.943 -3.330 25.019 1.00 89.81 196 ARG A CA 1
ATOM 1575 C C . ARG A 1 196 ? -23.969 -4.268 25.648 1.00 89.81 196 ARG A C 1
ATOM 1577 O O . ARG A 1 196 ? -24.891 -3.806 26.311 1.00 89.81 196 ARG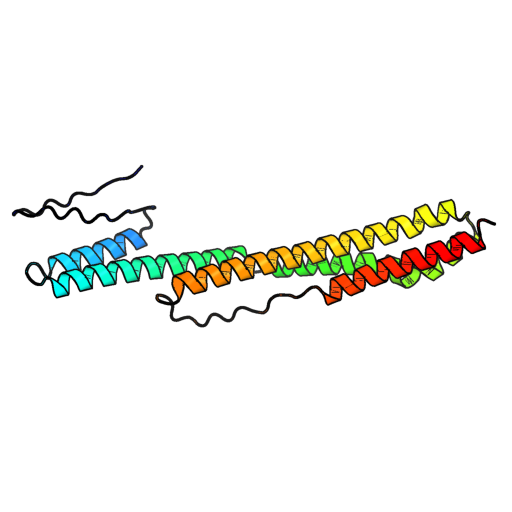 A O 1
ATOM 1584 N N . GLN A 1 197 ? -23.804 -5.577 25.464 1.00 89.25 197 GLN A N 1
ATOM 1585 C CA . GLN A 1 197 ? -24.724 -6.585 26.000 1.00 89.25 197 GLN A CA 1
ATOM 1586 C C . GLN A 1 197 ? -24.691 -6.671 27.530 1.00 89.25 197 GLN A C 1
ATOM 1588 O O . GLN A 1 197 ? -25.710 -6.991 28.144 1.00 89.25 197 GLN A O 1
ATOM 1593 N N . VAL A 1 198 ? -23.532 -6.402 28.136 1.00 86.12 198 VAL A N 1
ATOM 1594 C CA . VAL A 1 198 ? -23.343 -6.456 29.592 1.00 86.12 198 VAL A CA 1
ATOM 1595 C C . VAL A 1 198 ? -23.888 -5.200 30.283 1.00 86.12 198 VAL A C 1
ATOM 1597 O O . VAL A 1 198 ? -24.480 -5.319 31.351 1.00 86.12 198 VAL A O 1
ATOM 1600 N N . HIS A 1 199 ? -23.740 -4.015 29.676 1.00 79.31 199 HIS A N 1
ATOM 1601 C CA . HIS A 1 199 ? -24.021 -2.727 30.333 1.00 79.31 199 HIS A CA 1
ATOM 1602 C C . HIS A 1 199 ? -25.234 -1.946 29.797 1.00 79.31 199 HIS A C 1
ATOM 1604 O O . HIS A 1 199 ? -25.555 -0.901 30.357 1.00 79.31 199 HIS A O 1
ATOM 1610 N N . GLN A 1 200 ? -25.904 -2.396 28.728 1.00 72.81 200 GLN A N 1
ATOM 1611 C CA . GLN A 1 200 ? -27.162 -1.794 28.237 1.00 72.81 200 GLN A CA 1
ATOM 1612 C C . GLN A 1 200 ? -28.418 -2.632 28.551 1.00 72.81 200 GLN A C 1
ATOM 1614 O O . GLN A 1 200 ? -29.418 -2.509 27.842 1.00 72.81 200 GLN A O 1
ATOM 1619 N N . LYS A 1 201 ? -28.381 -3.488 29.579 1.00 51.50 201 LYS A N 1
ATOM 1620 C CA . LYS A 1 201 ? -29.595 -4.094 30.158 1.00 51.50 201 LYS A CA 1
ATOM 1621 C C . LYS A 1 201 ? -30.168 -3.194 31.242 1.00 51.50 201 LYS A C 1
ATOM 1623 O O . LYS A 1 201 ? -31.412 -3.143 31.329 1.00 51.50 201 LYS A O 1
#

pLDDT: mean 77.42, std 20.11, range [25.56, 98.12]

Secondary structure (DSSP, 8-state):
---------SSS----------S--HHHHHHHHHHHHHHHT-TT-HHHHHHHHHHHHHHHHHHHHHHHHHHHHHHHTTHHHHHHHHHHHHHHHHHHHHHTTHHHHHHHHHTTS-HHHHIIIIIHHHHHHHHHHHHHHHHHHHHHHHHHHHHHHHHHHHTTT------------THHHHHHHHHHHHHHHHHHHHHHHHH--

Mean predicted aligned error: 12.57 Å

Sequence (201 aa):
MRRFILLSAVCGFSIALPFSLTGCDATEAANFSLASECYNRHPNDMWARQQCVDRGIYQREATACQHDVNGLRATYGGNRIENLHLQADRQIQIAWQWVEPYSDNFNQCLASNTYSVCYNNLTAPSLNHIAAAREQALRVAAEENGYAQRWNSILNRCSQYMNQQIPYKDHYNNADLIAELDSWTLFVNNSTNYWRQVHQK